Protein AF-A0A7C7QA44-F1 (afdb_monomer)

Mean predicted aligned error: 7.27 Å

Solvent-accessible surface area (backbone atoms only — not comparable to full-atom values): 13384 Å² total; per-residue (Å²): 135,86,87,82,81,85,78,81,80,79,76,81,77,79,76,76,81,75,78,77,87,82,73,92,66,85,86,56,41,41,35,30,38,41,31,30,67,24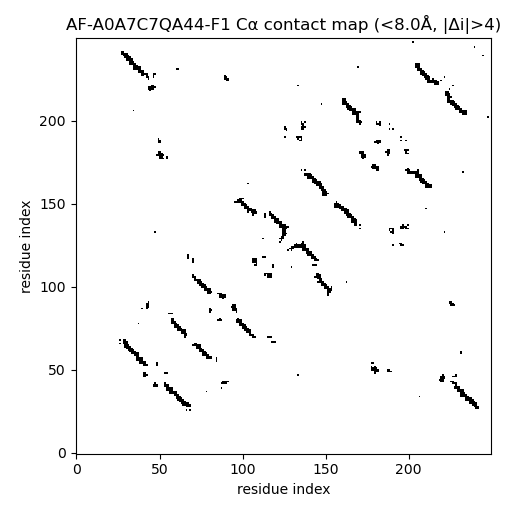,28,43,30,34,23,65,52,40,39,62,34,35,72,10,87,47,52,37,62,39,53,38,39,35,41,36,40,36,29,49,84,70,32,39,50,39,38,41,34,46,36,31,52,40,90,87,41,39,63,48,36,31,20,88,97,35,70,50,74,49,42,38,36,38,43,32,58,49,41,38,48,94,52,85,86,30,63,55,6,24,29,66,73,41,66,34,14,29,82,61,83,34,74,67,38,84,45,51,40,40,51,25,59,33,34,37,30,30,31,23,32,35,26,49,75,85,40,83,73,45,74,68,26,46,24,39,37,33,38,24,40,21,39,57,41,57,77,94,60,44,39,15,27,38,30,97,88,66,53,58,59,54,75,82,51,92,73,38,66,72,32,52,41,82,91,41,45,24,38,40,42,35,38,28,41,91,52,72,26,89,77,27,40,72,46,26,45,32,42,45,32,36,38,15,66,41,61,46,79,77,40,62,37,88,86,66,91,78,83,88,84,134

Secondary structure (DSSP, 8-state):
--------------------TT--S--S-EEEEEEEEEEEE-BTTBSS-TTSTTEEE-EEEEEEEEETTTTEEEEEEEEE--TTT--EEEETTEEE-SEEEEEEEEE--SSGGGTTSEEEEEEESTTSSSS-TTS-SEEEEEEEEEEEEEEETTEEEEEEEEEEEEEEEE-B--GGGTT-BB-TT-PBP-TT-S---S--EEEEEEEEEEEE-SSB-TTSSSSBSBEEEEEEEEEEEEE--TT--SS---

pLDDT: mean 88.98, std 19.97, range [27.42, 98.88]

Foldseek 3Di:
DDDDDPDPPPPPPPPPPPDPPDPPDQPLAKWKKKFFQKWWAAAFQDRHVQQLPLIFTWGWMKIWIDRLVVQFDKIKIKTADDPRNPWHHFFDVDTAHGIKMKMDTFAADPDPQCSGFKHAFDFDAAPPPHDHNSAFGWTFRMKGWFFMWMDHPNHTDDGGFTKIKTWTFAQFDDVVSSRHQAAPVRHGDDSPDPHRDRSGDRLFIKMKIKTFHPDAQPSGVVGTRGITIMMGRDMDIPDGRPPPPPDHDD

Radius of gyration: 18.26 Å; Cα contacts (8 Å, |Δi|>4): 616; chains: 1; bounding box: 45×45×64 Å

Structure (mmCIF, N/CA/C/O backbone):
data_AF-A0A7C7QA44-F1
#
_entry.id   AF-A0A7C7QA44-F1
#
loop_
_atom_site.group_PDB
_atom_site.id
_atom_site.type_symbol
_atom_site.label_atom_id
_atom_site.label_alt_id
_atom_site.label_comp_id
_atom_site.label_asym_id
_atom_site.label_entity_id
_atom_site.label_seq_id
_atom_site.pdbx_PDB_ins_code
_atom_site.Cartn_x
_atom_site.Cartn_y
_atom_site.Cartn_z
_atom_site.occupancy
_atom_site.B_iso_or_equiv
_atom_site.auth_seq_id
_atom_site.auth_comp_id
_atom_site.auth_asym_id
_atom_site.auth_atom_id
_atom_site.pdbx_PDB_model_num
ATOM 1 N N . MET A 1 1 ? -20.059 11.228 -43.964 1.00 37.97 1 MET A N 1
ATOM 2 C CA . MET A 1 1 ? -18.839 11.280 -43.127 1.00 37.97 1 MET A CA 1
ATOM 3 C C . MET A 1 1 ? -19.271 11.423 -41.679 1.00 37.97 1 MET A C 1
ATOM 5 O O . MET A 1 1 ? -20.240 12.121 -41.420 1.00 37.97 1 MET A O 1
ATOM 9 N N . LYS A 1 2 ? -18.655 10.625 -40.807 1.00 33.78 2 LYS A N 1
ATOM 10 C CA . LYS A 1 2 ? -19.147 10.196 -39.492 1.00 33.78 2 LYS A CA 1
ATOM 11 C C . LYS A 1 2 ? -19.235 11.352 -38.488 1.00 33.78 2 LYS A C 1
ATOM 13 O O . LYS A 1 2 ? -18.285 12.114 -38.360 1.00 33.78 2 LYS A O 1
ATOM 18 N N . GLY A 1 3 ? -20.357 11.431 -37.775 1.00 32.91 3 GLY A N 1
ATOM 19 C CA . GLY A 1 3 ? -20.483 12.219 -36.554 1.00 32.91 3 GLY A CA 1
ATOM 20 C C . GLY A 1 3 ? -19.819 11.492 -35.386 1.00 32.91 3 GLY A C 1
ATOM 21 O O . GLY A 1 3 ? -19.970 10.279 -35.252 1.00 32.91 3 GLY A O 1
ATOM 22 N N . LEU A 1 4 ? -19.091 12.238 -34.561 1.00 33.00 4 LEU A N 1
ATOM 23 C CA . LEU A 1 4 ? -18.635 11.807 -33.246 1.00 33.00 4 LEU A CA 1
ATOM 24 C C . LEU A 1 4 ? -19.246 12.774 -32.232 1.00 33.00 4 LEU A C 1
ATOM 26 O O . LEU A 1 4 ? -18.859 13.938 -32.160 1.00 33.00 4 LEU A O 1
ATOM 30 N N . TRP A 1 5 ? -20.238 12.292 -31.494 1.00 29.98 5 TRP A N 1
ATOM 31 C CA . TRP A 1 5 ? -20.726 12.945 -30.289 1.00 29.98 5 TRP A CA 1
ATOM 32 C C . TRP A 1 5 ? -19.875 12.425 -29.134 1.00 29.98 5 TRP A C 1
ATOM 34 O O . TRP A 1 5 ? -19.926 11.238 -28.820 1.00 29.98 5 TRP A O 1
ATOM 44 N N . TYR A 1 6 ? -19.079 13.297 -28.520 1.00 33.53 6 TYR A N 1
ATOM 45 C CA . TYR A 1 6 ? -18.489 13.014 -27.217 1.00 33.53 6 TYR A CA 1
ATOM 46 C C . TYR A 1 6 ? -19.595 13.160 -26.169 1.00 33.53 6 TYR A C 1
ATOM 48 O O . TYR A 1 6 ? -19.954 14.269 -25.780 1.00 33.53 6 TYR A O 1
ATOM 56 N N . LEU A 1 7 ? -20.168 12.037 -25.743 1.00 35.59 7 LEU A N 1
ATOM 57 C CA . LEU A 1 7 ? -20.930 11.980 -24.502 1.00 35.59 7 LEU A CA 1
ATOM 58 C C . LEU A 1 7 ? -19.923 11.964 -23.353 1.00 35.59 7 LEU A C 1
ATOM 60 O O . LEU A 1 7 ? -19.257 10.961 -23.107 1.00 35.59 7 LEU A O 1
ATOM 64 N N . ALA A 1 8 ? -19.804 13.100 -22.670 1.00 36.12 8 ALA A N 1
ATOM 65 C CA . ALA A 1 8 ? -19.210 13.162 -21.348 1.00 36.12 8 ALA A CA 1
ATOM 66 C C . ALA A 1 8 ? -20.094 12.340 -20.399 1.00 36.12 8 ALA A C 1
ATOM 68 O O . ALA A 1 8 ? -21.174 12.776 -20.002 1.00 36.12 8 ALA A O 1
ATOM 69 N N . ALA A 1 9 ? -19.659 11.126 -20.070 1.00 34.03 9 ALA A N 1
ATOM 70 C CA . ALA A 1 9 ? -20.240 10.358 -18.983 1.00 34.03 9 ALA A CA 1
ATOM 71 C C . ALA A 1 9 ? -19.765 10.982 -17.663 1.00 34.03 9 ALA A C 1
ATOM 73 O O . ALA A 1 9 ? -18.718 10.630 -17.127 1.00 34.03 9 ALA A O 1
ATOM 74 N N . ALA A 1 10 ? -20.523 11.957 -17.164 1.00 36.25 10 ALA A N 1
ATOM 75 C CA . ALA A 1 10 ? -20.426 12.393 -15.781 1.00 36.25 10 ALA A CA 1
ATOM 76 C C . ALA A 1 10 ? -20.973 11.261 -14.898 1.00 36.25 10 ALA A C 1
ATOM 78 O O . ALA A 1 10 ? -22.176 11.166 -14.660 1.00 36.25 10 ALA A O 1
ATOM 79 N N . GLY A 1 11 ? -20.088 10.357 -14.475 1.00 32.59 11 GLY A N 1
ATOM 80 C CA . GLY A 1 11 ? -20.393 9.375 -13.443 1.00 32.59 11 GLY A CA 1
ATOM 81 C C . GLY A 1 11 ? -20.655 10.105 -12.131 1.00 32.59 11 GLY A C 1
ATOM 82 O O . GLY A 1 11 ? -19.743 10.676 -11.537 1.00 32.59 11 GLY A O 1
ATOM 83 N N . LEU A 1 12 ? -21.913 10.122 -11.700 1.00 34.41 12 LEU A N 1
ATOM 84 C CA . LEU A 1 12 ? -22.299 10.516 -10.351 1.00 34.41 12 LEU A CA 1
ATOM 85 C C . LEU A 1 12 ? -21.748 9.466 -9.379 1.00 34.41 12 LEU A C 1
ATOM 87 O O . LEU A 1 12 ? -22.382 8.446 -9.131 1.00 34.41 12 LEU A O 1
ATOM 91 N N . LEU A 1 13 ? -20.555 9.716 -8.838 1.00 37.19 13 LEU A N 1
ATOM 92 C CA . LEU A 1 13 ? -20.070 9.047 -7.635 1.00 37.19 13 LEU A CA 1
ATOM 93 C C . LEU A 1 13 ? -20.995 9.458 -6.487 1.00 37.19 13 LEU A C 1
ATOM 95 O O . LEU A 1 13 ? -20.908 10.571 -5.963 1.00 37.19 13 LEU A O 1
ATOM 99 N N . ALA A 1 14 ? -21.917 8.570 -6.129 1.00 35.53 14 ALA A N 1
ATOM 100 C CA . ALA A 1 14 ? -22.686 8.682 -4.904 1.00 35.53 14 ALA A CA 1
ATOM 101 C C . ALA A 1 14 ? -21.722 8.490 -3.726 1.00 35.53 14 ALA A C 1
ATOM 103 O O . ALA A 1 14 ? -21.496 7.380 -3.255 1.00 35.53 14 ALA A O 1
ATOM 104 N N . VAL A 1 15 ? -21.116 9.584 -3.266 1.00 39.44 15 VAL A N 1
ATOM 105 C CA . VAL A 1 15 ? -20.425 9.616 -1.978 1.00 39.44 15 VAL A CA 1
ATOM 106 C C . VAL A 1 15 ? -21.511 9.506 -0.915 1.00 39.44 15 VAL A C 1
ATOM 108 O O . VAL A 1 15 ? -22.133 10.499 -0.537 1.00 39.44 15 VAL A O 1
ATOM 111 N N . GLY A 1 16 ? -21.786 8.280 -0.476 1.00 32.69 16 GLY A N 1
ATOM 112 C CA . GLY A 1 16 ? -22.569 8.039 0.723 1.00 32.69 16 GLY A CA 1
ATOM 113 C C . GLY A 1 16 ? -21.859 8.704 1.895 1.00 32.69 16 GLY A C 1
ATOM 114 O O . GLY A 1 16 ? -20.809 8.247 2.339 1.00 32.69 16 GLY A O 1
ATOM 115 N N . ILE A 1 17 ? -22.402 9.820 2.375 1.00 37.09 17 ILE A N 1
ATOM 116 C CA . ILE A 1 17 ? -22.011 10.389 3.661 1.00 37.09 17 ILE A CA 1
ATOM 117 C C . ILE A 1 17 ? -22.645 9.485 4.718 1.00 37.09 17 ILE A C 1
ATOM 119 O O . ILE A 1 17 ? -23.779 9.702 5.135 1.00 37.09 17 ILE A O 1
ATOM 123 N N . LEU A 1 18 ? -21.933 8.429 5.111 1.00 39.81 18 LEU A N 1
ATOM 124 C CA . LEU A 1 18 ? -22.193 7.767 6.380 1.00 39.81 18 LEU A CA 1
ATOM 125 C C . LEU A 1 18 ? -21.689 8.702 7.479 1.00 39.81 18 LEU A C 1
ATOM 127 O O . LEU A 1 18 ? -20.492 8.927 7.638 1.00 39.81 18 LEU A O 1
ATOM 131 N N . THR A 1 19 ? -22.627 9.304 8.201 1.00 38.34 19 THR A N 1
ATOM 132 C CA . THR A 1 19 ? -22.353 9.968 9.472 1.00 38.34 19 THR A CA 1
ATOM 133 C C . THR A 1 19 ? -21.915 8.900 10.470 1.00 38.34 19 THR A C 1
ATOM 135 O O . THR A 1 19 ? -22.748 8.121 10.936 1.00 38.34 19 THR A O 1
ATOM 138 N N . LEU A 1 20 ? -20.616 8.841 10.775 1.00 43.75 20 LEU A N 1
ATOM 139 C 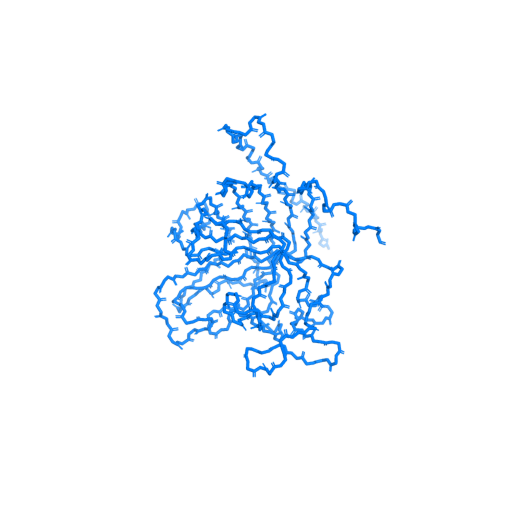CA . LEU A 1 20 ? -20.100 8.111 11.930 1.00 43.75 20 LEU A CA 1
ATOM 140 C C . LEU A 1 20 ? -20.657 8.791 13.186 1.00 43.75 20 LEU A C 1
ATOM 142 O O . LEU A 1 20 ? -20.230 9.877 13.567 1.00 43.75 20 LEU A O 1
ATOM 146 N N . VAL A 1 21 ? -21.675 8.180 13.786 1.00 39.22 21 VAL A N 1
ATOM 147 C CA . VAL A 1 21 ? -22.216 8.595 15.080 1.00 39.22 21 VAL A CA 1
ATOM 148 C C . VAL A 1 21 ? -21.203 8.149 16.138 1.00 39.22 21 VAL A C 1
ATOM 150 O O . VAL A 1 21 ? -21.114 6.954 16.408 1.00 39.22 21 VAL A O 1
ATOM 153 N N . GLY A 1 22 ? -20.412 9.077 16.693 1.00 43.41 22 GLY A N 1
ATOM 154 C CA . GLY A 1 22 ? -19.482 8.757 17.789 1.00 43.41 22 GLY A CA 1
ATOM 155 C C . GLY A 1 22 ? -18.284 9.684 18.040 1.00 43.41 22 GLY A C 1
ATOM 156 O O . GLY A 1 22 ? -17.661 9.534 19.083 1.00 43.41 22 GLY A O 1
ATOM 157 N N . PHE A 1 23 ? -17.968 10.646 17.165 1.00 48.34 23 PHE A N 1
ATOM 158 C CA . PHE A 1 23 ? -16.771 11.504 17.289 1.00 48.34 23 PHE A CA 1
ATOM 159 C C . PHE A 1 23 ? -17.123 12.990 17.502 1.00 48.34 23 PHE A C 1
ATOM 161 O O . PHE A 1 23 ? -16.732 13.843 16.710 1.00 48.34 23 PHE A O 1
ATOM 168 N N . ASP A 1 24 ? -17.915 13.321 18.529 1.00 51.81 24 ASP A N 1
ATOM 169 C CA . ASP A 1 24 ? -18.339 14.718 18.762 1.00 51.81 24 ASP A CA 1
ATOM 170 C C . ASP A 1 24 ? -17.250 15.604 19.410 1.00 51.81 24 ASP A C 1
ATOM 172 O O . ASP A 1 24 ? -17.365 16.829 19.358 1.00 51.81 24 ASP A O 1
ATOM 176 N N . GLU A 1 25 ? -16.169 15.030 19.958 1.00 61.12 25 GLU A N 1
ATOM 177 C CA . GLU A 1 25 ? -14.991 15.799 20.388 1.00 61.12 25 GLU A CA 1
ATOM 178 C C . GLU A 1 25 ? -13.726 15.349 19.638 1.00 61.12 25 GLU A C 1
ATOM 180 O O . GLU A 1 25 ? -13.411 14.158 19.664 1.00 61.12 25 GLU A O 1
ATOM 185 N N . PRO A 1 26 ? -12.986 16.271 18.986 1.00 66.12 26 PRO A N 1
ATOM 186 C CA . PRO A 1 26 ? -11.722 15.945 18.331 1.00 66.12 26 PRO A CA 1
ATOM 187 C C . PRO A 1 26 ? -10.711 15.440 19.363 1.00 66.12 26 PRO A C 1
ATOM 189 O O . PRO A 1 26 ? -10.397 16.162 20.314 1.00 66.12 26 PRO A O 1
ATOM 192 N N . SER A 1 27 ? -10.144 14.250 19.160 1.00 81.06 27 SER A N 1
ATOM 193 C CA . SER A 1 27 ? -9.034 13.771 20.000 1.00 81.06 27 SER A CA 1
ATOM 194 C C . SER A 1 27 ? -7.767 14.608 19.800 1.00 81.06 27 SER A C 1
ATOM 196 O O . SER A 1 27 ? -6.850 14.586 20.624 1.00 81.06 27 SER A O 1
ATOM 198 N N . GLY A 1 28 ? -7.703 15.344 18.683 1.00 83.75 28 GLY A N 1
ATOM 199 C CA . GLY A 1 28 ? -6.508 16.040 18.227 1.00 83.75 28 GLY A CA 1
ATOM 200 C C . GLY A 1 28 ? -5.540 15.136 17.462 1.00 83.75 28 GLY A C 1
ATOM 201 O O . GLY A 1 28 ? -4.526 15.647 16.981 1.00 83.75 28 GLY A O 1
ATOM 202 N N . ARG A 1 29 ? -5.858 13.840 17.311 1.00 89.81 29 ARG A N 1
ATOM 203 C CA . ARG A 1 29 ? -5.123 12.857 16.497 1.00 89.81 29 ARG A CA 1
ATOM 204 C C . ARG A 1 29 ? -5.910 12.364 15.271 1.00 89.81 29 ARG A C 1
ATOM 206 O O . ARG A 1 29 ? -5.675 11.283 14.733 1.00 89.81 29 ARG A O 1
ATOM 213 N N . ASP A 1 30 ? -6.847 13.186 14.816 1.00 93.12 30 ASP A N 1
ATOM 214 C CA . ASP A 1 30 ? -7.675 12.916 13.649 1.00 93.12 30 ASP A CA 1
ATOM 215 C C . ASP A 1 30 ? -6.896 13.089 12.334 1.00 93.12 30 ASP A C 1
ATOM 217 O O . ASP A 1 30 ? -6.231 14.106 12.099 1.00 93.12 30 ASP A O 1
ATOM 221 N N . TRP A 1 31 ? -7.080 12.141 11.421 1.00 96.56 31 TRP A N 1
ATOM 222 C CA . TRP A 1 31 ? -6.592 12.186 10.049 1.00 96.56 31 TRP A CA 1
ATOM 223 C C . TRP A 1 31 ? -7.745 12.106 9.065 1.00 96.56 31 TRP A C 1
ATOM 225 O O . TRP A 1 31 ? -8.620 11.249 9.163 1.00 96.56 31 TRP A O 1
ATOM 235 N N . THR A 1 32 ? -7.711 12.968 8.053 1.00 97.19 32 THR A N 1
ATOM 236 C CA . THR A 1 32 ? -8.562 12.834 6.870 1.00 97.19 32 THR A CA 1
ATOM 237 C C . THR A 1 32 ? -7.717 12.992 5.620 1.00 97.19 32 THR A C 1
ATOM 239 O O . THR A 1 32 ? -7.192 14.076 5.357 1.00 97.19 32 THR A O 1
ATOM 242 N N . LEU A 1 33 ? -7.623 11.926 4.827 1.00 97.56 33 LEU A N 1
ATOM 243 C CA . LEU A 1 33 ? -6.915 11.899 3.551 1.00 97.56 33 LEU A CA 1
ATOM 244 C C . LEU A 1 33 ? -7.885 11.597 2.411 1.00 97.56 33 LEU A C 1
ATOM 246 O O . LEU A 1 33 ? -8.814 10.798 2.548 1.00 97.56 33 LEU A O 1
ATOM 250 N N . LYS A 1 34 ? -7.617 12.188 1.251 1.00 98.31 34 LYS A N 1
ATOM 251 C CA . LYS A 1 34 ? -8.153 11.733 -0.034 1.00 98.31 34 LYS A CA 1
ATOM 252 C C . LYS A 1 34 ? -6.996 11.364 -0.937 1.00 98.31 34 LYS A C 1
ATOM 254 O O . LYS A 1 34 ? -6.028 12.109 -0.990 1.00 98.31 34 LYS A O 1
ATOM 259 N N . ALA A 1 35 ? -7.110 10.269 -1.669 1.00 98.44 35 ALA A N 1
ATOM 260 C CA . ALA A 1 35 ? -6.083 9.843 -2.603 1.00 98.44 35 ALA A CA 1
ATOM 261 C C . ALA A 1 35 ? -6.676 9.488 -3.970 1.00 98.44 35 ALA A C 1
ATOM 263 O O . ALA A 1 35 ? -7.835 9.078 -4.071 1.00 98.44 35 ALA A O 1
ATOM 264 N N . GLN A 1 36 ? -5.887 9.673 -5.025 1.00 98.06 36 GLN A N 1
ATOM 265 C CA . GLN A 1 36 ? -6.264 9.401 -6.417 1.00 98.06 36 GLN A CA 1
ATOM 266 C C . GLN A 1 36 ? -5.050 8.896 -7.213 1.00 98.06 36 GLN A C 1
ATOM 268 O O . GLN A 1 36 ? -3.988 8.660 -6.641 1.00 98.06 36 GLN A O 1
ATOM 273 N N . ASN A 1 37 ? -5.210 8.724 -8.530 1.00 96.88 37 ASN A N 1
ATOM 274 C CA . ASN A 1 37 ? -4.196 8.125 -9.406 1.00 96.88 37 ASN A CA 1
ATOM 275 C C . ASN A 1 37 ? -3.800 6.730 -8.912 1.00 96.88 37 ASN A C 1
ATOM 277 O O . ASN A 1 37 ? -2.639 6.456 -8.611 1.00 96.88 37 ASN A O 1
ATOM 281 N N . ALA A 1 38 ? -4.815 5.875 -8.783 1.00 98.31 38 ALA A N 1
ATOM 282 C CA . ALA A 1 38 ? -4.662 4.511 -8.314 1.00 98.31 38 ALA A CA 1
ATOM 283 C C . ALA A 1 38 ? -3.797 3.680 -9.269 1.00 98.31 38 ALA A C 1
ATOM 285 O O . ALA A 1 38 ? -3.974 3.705 -10.489 1.00 98.31 38 ALA A O 1
ATOM 286 N N . LEU A 1 39 ? -2.913 2.883 -8.689 1.00 98.44 39 LEU A N 1
ATOM 287 C CA . LEU A 1 39 ? -2.058 1.917 -9.353 1.00 98.44 39 LEU A CA 1
ATOM 288 C C . LEU A 1 39 ? -2.300 0.549 -8.717 1.00 98.44 39 LEU A C 1
ATOM 290 O O . LEU A 1 39 ? -2.303 0.426 -7.490 1.00 98.44 39 LEU A O 1
ATOM 294 N N . ILE A 1 40 ? -2.451 -0.485 -9.544 1.00 98.25 40 ILE A N 1
ATOM 295 C CA . ILE A 1 40 ? -2.240 -1.862 -9.099 1.00 98.25 40 ILE A CA 1
ATOM 296 C C . ILE A 1 40 ? -0.756 -2.186 -9.223 1.00 98.25 40 ILE A C 1
ATOM 298 O O . ILE A 1 40 ? -0.152 -2.001 -10.285 1.00 98.25 40 ILE A O 1
ATOM 302 N N . ILE A 1 41 ? -0.176 -2.665 -8.129 1.00 98.31 41 ILE A N 1
ATOM 303 C CA . ILE A 1 41 ? 1.222 -3.055 -8.061 1.00 98.31 41 ILE A CA 1
ATOM 304 C C . ILE A 1 41 ? 1.328 -4.563 -8.239 1.00 98.31 41 ILE A C 1
ATOM 306 O O . ILE A 1 41 ? 0.906 -5.335 -7.380 1.00 98.31 41 ILE A O 1
ATOM 310 N N . GLY A 1 42 ? 1.953 -4.975 -9.337 1.00 97.38 42 GLY A N 1
ATOM 311 C CA . GLY A 1 42 ? 2.293 -6.366 -9.562 1.00 97.38 42 GLY A CA 1
ATOM 312 C C . GLY A 1 42 ? 1.067 -7.274 -9.671 1.00 97.38 42 GLY A C 1
ATOM 313 O O . GLY A 1 42 ? 0.053 -6.944 -10.296 1.00 97.38 42 GLY A O 1
ATOM 314 N N . GLY A 1 43 ? 1.206 -8.457 -9.088 1.00 96.94 43 GLY A N 1
ATOM 315 C CA . GLY A 1 43 ? 0.178 -9.481 -8.949 1.00 96.94 43 GLY A CA 1
ATOM 316 C C . GLY A 1 43 ? 0.822 -10.810 -8.571 1.00 96.94 43 GLY A C 1
ATOM 317 O O . GLY A 1 43 ? 2.029 -10.871 -8.341 1.00 96.94 43 GLY A O 1
ATOM 318 N N . TYR A 1 44 ? 0.036 -11.886 -8.555 1.00 98.12 44 TYR A N 1
ATOM 319 C CA . TYR A 1 44 ? 0.527 -13.217 -8.184 1.00 98.12 44 TYR A CA 1
ATOM 320 C C . TYR A 1 44 ? 1.898 -13.568 -8.802 1.00 98.12 44 TYR A C 1
ATOM 322 O O . TYR A 1 44 ? 2.053 -13.564 -10.029 1.00 98.12 44 TYR A O 1
ATOM 330 N N . GLY A 1 45 ? 2.862 -13.891 -7.937 1.00 97.50 45 GLY A N 1
ATOM 331 C CA . GLY A 1 45 ? 4.269 -14.168 -8.240 1.00 97.50 45 GLY A CA 1
ATOM 332 C C . GLY A 1 45 ? 5.217 -13.018 -7.872 1.00 97.50 45 GLY A C 1
ATOM 333 O O . GLY A 1 45 ? 6.305 -13.267 -7.363 1.00 97.50 45 GLY A O 1
ATOM 334 N N . ASP A 1 46 ? 4.800 -11.766 -8.076 1.00 97.31 46 ASP A N 1
ATOM 335 C CA . ASP A 1 46 ? 5.539 -10.559 -7.683 1.00 97.31 46 ASP A CA 1
ATOM 336 C C . ASP A 1 46 ? 4.559 -9.415 -7.398 1.00 97.31 46 ASP A C 1
ATOM 338 O O . ASP A 1 46 ? 4.103 -8.713 -8.306 1.00 97.31 46 ASP A O 1
ATOM 342 N N . ASN A 1 47 ? 4.242 -9.211 -6.119 1.00 98.06 47 ASN A N 1
ATOM 343 C CA . ASN A 1 47 ? 3.281 -8.195 -5.691 1.00 98.06 47 ASN A CA 1
ATOM 344 C C . ASN A 1 47 ? 3.912 -6.839 -5.339 1.00 98.06 47 ASN A C 1
ATOM 346 O O . ASN A 1 47 ? 3.251 -5.953 -4.789 1.00 98.06 47 ASN A O 1
ATOM 350 N N . PHE A 1 48 ? 5.204 -6.666 -5.620 1.00 97.94 48 PHE A N 1
ATOM 351 C CA . PHE A 1 48 ? 5.904 -5.415 -5.356 1.00 97.94 48 PHE A CA 1
ATOM 352 C C . PHE A 1 48 ? 6.438 -4.750 -6.618 1.00 97.94 48 PHE A C 1
ATOM 354 O O . PHE A 1 48 ? 6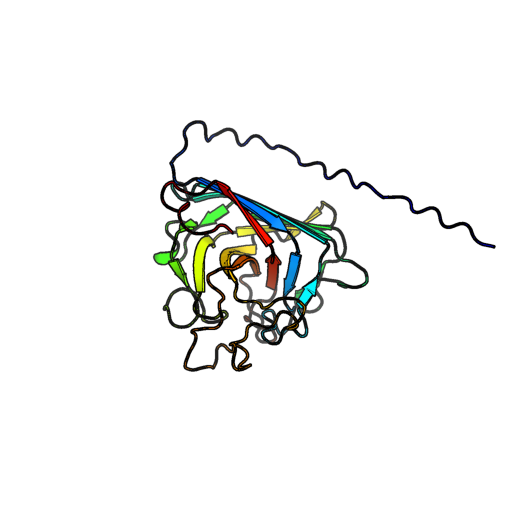.546 -3.518 -6.618 1.00 97.94 48 PHE A O 1
ATOM 361 N N . ALA A 1 49 ? 6.716 -5.518 -7.678 1.00 97.75 49 ALA A N 1
ATOM 362 C CA . ALA A 1 49 ? 7.066 -5.023 -9.006 1.00 97.75 49 ALA A CA 1
ATOM 363 C C . ALA A 1 49 ? 8.056 -3.848 -8.926 1.00 97.75 49 ALA A C 1
ATOM 365 O O . ALA A 1 49 ? 7.766 -2.738 -9.377 1.00 97.75 49 ALA A O 1
ATOM 366 N N . TYR A 1 50 ? 9.196 -4.052 -8.256 1.00 98.31 50 TYR A N 1
ATOM 367 C CA . TYR A 1 50 ? 10.118 -2.960 -7.910 1.00 98.31 50 TYR A CA 1
ATOM 368 C C . TYR A 1 50 ? 10.656 -2.219 -9.138 1.00 98.31 50 TYR A C 1
ATOM 370 O O . TYR A 1 50 ? 10.900 -1.017 -9.064 1.00 98.31 50 TYR A O 1
ATOM 378 N N . SER A 1 51 ? 10.810 -2.916 -10.267 1.00 97.56 51 SER A N 1
ATOM 379 C CA . SER A 1 51 ? 11.214 -2.334 -11.552 1.00 97.56 51 SER A CA 1
ATOM 380 C C . SER A 1 51 ? 10.132 -1.468 -12.199 1.00 97.56 51 SER A C 1
ATOM 382 O O . SER A 1 51 ? 10.445 -0.697 -13.099 1.00 97.56 51 SER A O 1
ATOM 384 N N . GLY A 1 52 ? 8.876 -1.603 -11.767 1.00 97.25 52 GLY A N 1
ATOM 385 C CA . GLY A 1 52 ? 7.726 -0.930 -12.361 1.00 97.25 52 GLY A CA 1
ATOM 386 C C . GLY A 1 52 ? 7.057 -1.680 -13.522 1.00 97.25 52 GLY A C 1
ATOM 387 O O . GLY A 1 52 ? 5.957 -1.315 -13.922 1.00 97.25 52 GLY A O 1
ATOM 388 N N . GLU A 1 53 ? 7.654 -2.764 -14.035 1.00 94.75 53 GLU A N 1
ATOM 389 C CA . GLU A 1 53 ? 7.191 -3.450 -15.260 1.00 94.75 53 GLU A CA 1
ATOM 390 C C . GLU A 1 53 ? 5.744 -3.969 -15.195 1.00 94.75 53 GLU A C 1
ATOM 392 O O . GLU A 1 53 ? 5.060 -4.007 -16.215 1.00 94.75 53 GLU A O 1
ATOM 397 N N . ASN A 1 54 ? 5.264 -4.346 -14.006 1.00 96.12 54 ASN A N 1
ATOM 398 C CA . ASN A 1 54 ? 3.885 -4.789 -13.783 1.00 96.12 54 ASN A CA 1
ATOM 399 C C . ASN A 1 54 ? 3.106 -3.827 -12.870 1.00 96.12 54 ASN A C 1
ATOM 401 O O . ASN A 1 54 ? 2.279 -4.241 -12.060 1.00 96.12 54 ASN A O 1
ATOM 405 N N . VAL A 1 55 ? 3.392 -2.531 -12.970 1.00 97.94 55 VAL A N 1
ATOM 406 C CA . VAL A 1 55 ? 2.599 -1.479 -12.330 1.00 97.94 55 VAL A CA 1
ATOM 407 C C . VAL A 1 55 ? 1.652 -0.895 -13.365 1.00 97.94 55 VAL A C 1
ATOM 409 O O . VAL A 1 55 ? 2.081 -0.426 -14.418 1.00 97.94 55 VAL A O 1
ATOM 412 N N . ARG A 1 56 ? 0.348 -0.947 -13.088 1.00 97.06 56 ARG A N 1
ATOM 413 C CA . ARG A 1 56 ? -0.680 -0.550 -14.059 1.00 97.06 56 ARG A CA 1
ATOM 414 C C . ARG A 1 56 ? -1.643 0.455 -13.437 1.00 97.06 56 ARG A C 1
ATOM 416 O O . ARG A 1 56 ? -2.042 0.267 -12.287 1.00 97.06 56 ARG A O 1
ATOM 423 N N . PRO A 1 57 ? -2.050 1.501 -14.170 1.00 97.06 57 PRO A N 1
ATOM 424 C CA . PRO A 1 57 ? -3.039 2.441 -13.672 1.00 97.06 57 PRO A CA 1
ATOM 425 C C . PRO A 1 57 ? -4.424 1.794 -13.583 1.00 97.06 57 PRO A C 1
ATOM 427 O O . PRO A 1 57 ? -4.816 1.004 -14.441 1.00 97.06 57 PRO A O 1
ATOM 430 N N . LEU A 1 58 ? -5.169 2.174 -12.552 1.00 97.88 58 LEU A N 1
ATOM 431 C CA . LEU A 1 58 ? -6.592 1.908 -12.373 1.00 97.88 58 LEU A CA 1
ATOM 432 C C . LEU A 1 58 ? -7.350 3.238 -12.346 1.00 97.88 58 LEU A C 1
ATOM 434 O O . LEU A 1 58 ? -6.786 4.294 -12.058 1.00 97.88 58 LEU A O 1
ATOM 438 N N . ILE A 1 59 ? -8.658 3.193 -12.587 1.00 97.94 59 ILE A N 1
ATOM 439 C CA . ILE A 1 59 ? -9.523 4.335 -12.282 1.00 97.94 59 ILE A CA 1
ATOM 440 C C . ILE A 1 59 ? -9.990 4.171 -10.843 1.00 97.94 59 ILE A C 1
ATOM 442 O O . ILE A 1 59 ? -10.657 3.188 -10.545 1.00 97.94 59 ILE A O 1
ATOM 446 N N . GLY A 1 60 ? -9.686 5.114 -9.955 1.00 96.81 60 GLY A N 1
ATOM 447 C CA . GLY A 1 60 ? -10.186 5.026 -8.589 1.00 96.81 60 GLY A CA 1
ATOM 448 C C . GLY A 1 60 ? -9.640 6.065 -7.626 1.00 96.81 60 GLY A C 1
ATOM 449 O O . GLY A 1 60 ? -8.737 6.838 -7.951 1.00 96.81 60 GLY A O 1
ATOM 450 N N . THR A 1 61 ? -10.222 6.065 -6.433 1.00 98.69 61 THR A N 1
ATOM 451 C CA . THR A 1 61 ? -9.894 6.966 -5.327 1.00 98.69 61 THR A CA 1
ATOM 452 C C . THR A 1 61 ? -9.900 6.213 -4.003 1.00 98.69 61 THR A C 1
ATOM 454 O O . THR A 1 61 ? -10.501 5.144 -3.885 1.00 98.69 61 THR A O 1
ATOM 457 N N . ALA A 1 62 ? -9.245 6.787 -2.998 1.00 98.81 62 ALA A N 1
ATOM 458 C CA . ALA A 1 62 ? -9.351 6.343 -1.617 1.00 98.81 62 ALA A CA 1
ATOM 459 C C . ALA A 1 62 ? -9.677 7.513 -0.688 1.00 98.81 62 ALA A C 1
ATOM 461 O O . ALA A 1 62 ? -9.292 8.658 -0.935 1.00 98.81 62 ALA A O 1
ATOM 462 N N . VAL A 1 63 ? -10.399 7.218 0.385 1.00 98.75 63 VAL A N 1
ATOM 463 C CA . VAL A 1 63 ? -10.689 8.135 1.482 1.00 98.75 63 VAL A CA 1
ATOM 464 C C . VAL A 1 63 ? -10.318 7.430 2.774 1.00 98.75 63 VAL A C 1
ATOM 466 O O . VAL A 1 63 ? -10.818 6.343 3.045 1.00 98.75 63 VAL A O 1
ATOM 469 N N . LEU A 1 64 ? -9.460 8.066 3.562 1.00 98.56 64 LEU A N 1
ATOM 470 C CA . LEU A 1 64 ? -9.102 7.625 4.904 1.00 98.56 64 LEU A CA 1
ATOM 471 C C . LEU A 1 64 ? -9.626 8.652 5.899 1.00 98.56 64 LEU A C 1
ATOM 473 O O . LEU A 1 64 ? -9.369 9.846 5.733 1.00 98.56 64 LEU A O 1
ATOM 477 N N . ARG A 1 65 ? -10.347 8.194 6.918 1.00 98.00 65 ARG A N 1
ATOM 478 C CA . ARG A 1 65 ? -10.806 8.996 8.054 1.00 98.00 65 ARG A CA 1
ATOM 479 C C . ARG A 1 65 ? -10.594 8.189 9.316 1.00 98.00 65 ARG A C 1
ATOM 481 O O . ARG A 1 65 ? -11.353 7.256 9.557 1.00 98.00 65 ARG A O 1
ATOM 488 N N . VAL A 1 66 ? -9.570 8.519 10.084 1.00 97.25 66 VAL A N 1
ATOM 489 C CA . VAL A 1 66 ? -9.216 7.761 11.287 1.00 97.25 66 VAL A CA 1
ATOM 490 C C . VAL A 1 66 ? -8.820 8.678 12.424 1.00 97.25 66 VAL A C 1
ATOM 492 O O . VAL A 1 66 ? -8.377 9.801 12.197 1.00 97.25 66 VAL A O 1
ATOM 495 N N . ASP A 1 67 ? -8.950 8.159 13.632 1.00 95.50 67 ASP A N 1
ATOM 496 C CA . ASP A 1 67 ? -8.440 8.742 14.857 1.00 95.50 67 ASP A CA 1
ATOM 497 C C . ASP A 1 67 ? -7.439 7.761 15.474 1.00 95.50 67 ASP A C 1
ATOM 499 O O . ASP A 1 67 ? -7.812 6.687 15.957 1.00 95.50 67 ASP A O 1
ATOM 503 N N . SER A 1 68 ? -6.157 8.124 15.439 1.00 95.12 68 SER A N 1
ATOM 504 C CA . SER A 1 68 ? -5.085 7.267 15.956 1.00 95.12 68 SER A CA 1
ATOM 505 C C . SER A 1 68 ? -5.025 7.241 17.490 1.00 95.12 68 SER A C 1
ATOM 507 O O . SER A 1 68 ? -4.286 6.449 18.062 1.00 95.12 68 SER A O 1
ATOM 509 N N . ALA A 1 69 ? -5.789 8.083 18.198 1.00 93.62 69 ALA A N 1
ATOM 510 C CA . ALA A 1 69 ? -5.914 7.977 19.653 1.00 93.62 69 ALA A CA 1
ATOM 511 C C . ALA A 1 69 ? -6.785 6.786 20.084 1.00 93.62 69 ALA A C 1
ATOM 513 O O . ALA A 1 69 ? -6.658 6.321 21.217 1.00 93.62 69 ALA A O 1
ATOM 514 N N . PHE A 1 70 ? -7.681 6.331 19.205 1.00 95.31 70 PHE A N 1
ATOM 515 C CA . PHE A 1 70 ? -8.670 5.294 19.503 1.00 95.31 70 PHE A CA 1
ATOM 516 C C . PHE A 1 70 ? -8.580 4.076 18.582 1.00 95.31 70 PHE A C 1
ATOM 518 O O . PHE A 1 70 ? -9.437 3.201 18.690 1.00 95.31 70 PHE A O 1
ATOM 525 N N . ASP A 1 71 ? -7.604 4.040 17.669 1.00 96.31 71 ASP A N 1
ATOM 526 C CA . ASP A 1 71 ? -7.470 2.997 16.644 1.00 96.31 71 ASP A CA 1
ATOM 527 C C . ASP A 1 71 ? -8.784 2.774 15.875 1.00 96.31 71 ASP A C 1
ATOM 529 O O . ASP A 1 71 ? -9.223 1.651 15.635 1.00 96.31 71 ASP A O 1
ATOM 533 N N . ALA A 1 72 ? -9.468 3.868 15.534 1.00 96.56 72 ALA A N 1
ATOM 534 C CA . ALA A 1 72 ? -10.831 3.817 15.021 1.00 96.56 72 ALA A CA 1
ATOM 535 C C . ALA A 1 72 ? -11.007 4.678 13.773 1.00 96.56 72 ALA A C 1
ATOM 537 O O . ALA A 1 72 ? -10.360 5.709 13.598 1.00 96.56 72 ALA A O 1
ATOM 538 N N . GLY A 1 73 ? -11.940 4.273 12.914 1.00 96.94 73 GLY A N 1
ATOM 539 C CA . GLY A 1 73 ? -12.301 5.010 11.711 1.00 96.94 73 GLY A CA 1
ATOM 540 C C . GLY A 1 73 ? -12.516 4.092 10.522 1.00 96.94 73 GLY A C 1
ATOM 541 O O . GLY A 1 73 ? -12.988 2.966 10.665 1.00 96.94 73 GLY A O 1
ATOM 542 N N . GLU A 1 74 ? -12.202 4.591 9.334 1.00 98.19 74 GLU A N 1
ATOM 543 C CA . GLU A 1 74 ? -12.416 3.866 8.095 1.00 98.19 74 GLU A CA 1
ATOM 544 C C . GLU A 1 74 ? -11.435 4.290 6.996 1.00 98.19 74 GLU A C 1
ATOM 546 O O . GLU A 1 74 ? -11.174 5.476 6.773 1.00 98.19 74 GLU A O 1
ATOM 551 N N . LEU A 1 75 ? -10.965 3.297 6.248 1.00 98.75 75 LEU A N 1
ATOM 552 C CA . LEU A 1 75 ? -10.386 3.452 4.922 1.00 98.75 75 LEU A CA 1
ATOM 553 C C . LEU A 1 75 ? -11.333 2.830 3.896 1.00 98.75 75 LEU A C 1
ATOM 555 O O . LEU A 1 75 ? -11.649 1.644 3.983 1.00 98.75 75 LEU A O 1
ATOM 559 N N . VAL A 1 76 ? -11.732 3.612 2.894 1.00 98.81 76 VAL A N 1
ATOM 560 C CA . VAL A 1 76 ? -12.470 3.117 1.726 1.00 98.81 76 VAL A CA 1
ATOM 561 C C . VAL A 1 76 ? -11.700 3.449 0.462 1.00 98.81 76 VAL A C 1
ATOM 563 O O . VAL A 1 76 ? -11.461 4.622 0.177 1.00 98.81 76 VAL A O 1
ATOM 566 N N . ALA A 1 77 ? -11.375 2.438 -0.339 1.00 98.81 77 ALA A N 1
ATOM 567 C CA . ALA A 1 77 ? -10.900 2.622 -1.705 1.00 98.81 77 ALA A CA 1
ATOM 568 C C . ALA A 1 77 ? -11.934 2.094 -2.694 1.00 98.81 77 ALA A C 1
ATOM 570 O O . ALA A 1 77 ? -12.463 1.004 -2.513 1.00 98.81 77 ALA A O 1
ATOM 571 N N . THR A 1 78 ? -12.237 2.860 -3.740 1.00 98.56 78 THR A N 1
ATOM 572 C CA . THR A 1 78 ? -13.116 2.436 -4.838 1.00 98.56 78 THR A CA 1
ATOM 573 C C . THR A 1 78 ? -12.347 2.529 -6.142 1.00 98.56 78 THR A C 1
ATOM 575 O O . THR A 1 78 ? -11.788 3.575 -6.477 1.00 98.56 78 THR A O 1
ATOM 578 N N . LEU A 1 79 ? -12.305 1.418 -6.863 1.00 97.81 79 LEU A N 1
ATOM 579 C CA . LEU A 1 79 ? -11.474 1.192 -8.033 1.00 97.81 79 LEU A CA 1
ATOM 580 C C . LEU A 1 79 ? -12.309 0.569 -9.145 1.00 97.81 79 LEU A C 1
ATOM 582 O O . LEU A 1 79 ? -13.310 -0.097 -8.900 1.00 97.81 79 LEU A O 1
ATOM 586 N N . ARG A 1 80 ? -11.849 0.725 -10.379 1.00 98.00 80 ARG A N 1
ATOM 587 C CA . ARG A 1 80 ? -12.405 0.055 -11.544 1.00 98.00 80 ARG A CA 1
ATOM 588 C C . ARG A 1 80 ? -11.286 -0.366 -12.480 1.00 98.00 80 ARG A C 1
ATOM 590 O O . ARG A 1 80 ? -10.433 0.455 -12.836 1.00 98.00 80 ARG A O 1
ATOM 597 N N . THR A 1 81 ? -11.307 -1.629 -12.893 1.00 97.38 81 THR A N 1
ATOM 598 C CA . THR A 1 81 ? -10.412 -2.123 -13.944 1.00 97.38 81 THR A CA 1
ATOM 599 C C . THR A 1 81 ? -10.822 -1.560 -15.304 1.00 97.38 81 THR A C 1
ATOM 601 O O . THR A 1 81 ? -11.997 -1.309 -15.577 1.00 97.38 81 THR A O 1
ATOM 604 N N . THR A 1 82 ? -9.849 -1.357 -16.182 1.00 95.31 82 THR A N 1
ATOM 605 C CA . THR A 1 82 ? -10.051 -0.934 -17.570 1.00 95.31 82 THR A CA 1
ATOM 606 C C . THR A 1 82 ? -9.488 -1.988 -18.524 1.00 95.31 82 THR A C 1
ATOM 608 O O . THR A 1 82 ? -8.726 -2.857 -18.095 1.00 95.31 82 THR A O 1
ATOM 611 N N . PRO A 1 83 ? -9.814 -1.932 -19.827 1.00 95.00 83 PRO A N 1
ATOM 612 C CA . PRO A 1 83 ? -9.167 -2.791 -20.817 1.00 95.00 83 PRO A CA 1
ATOM 613 C C . PRO A 1 83 ? -7.635 -2.670 -20.808 1.00 95.00 83 PRO A C 1
ATOM 615 O O . PRO A 1 83 ? -6.938 -3.658 -21.018 1.00 95.00 83 PRO A O 1
ATOM 618 N N . GLU A 1 84 ? -7.111 -1.471 -20.540 1.00 91.56 84 GLU A N 1
ATOM 619 C CA . GLU A 1 84 ? -5.675 -1.194 -20.446 1.00 91.56 84 GLU A CA 1
ATOM 620 C C . GLU A 1 84 ? -5.077 -1.720 -19.145 1.00 91.56 84 GLU A C 1
ATOM 622 O O . GLU A 1 84 ? -3.977 -2.272 -19.157 1.00 91.56 84 GLU A O 1
ATOM 627 N N . SER A 1 85 ? -5.790 -1.567 -18.022 1.00 94.38 85 SER A N 1
ATOM 628 C CA . SER A 1 85 ? -5.324 -2.126 -16.760 1.00 94.38 85 SER A CA 1
ATOM 629 C C . SER A 1 85 ? -5.361 -3.644 -16.809 1.00 94.38 85 SER A C 1
ATOM 631 O O . SER A 1 85 ? -4.479 -4.258 -16.242 1.00 94.38 85 SER A O 1
ATOM 633 N N . GLY A 1 86 ? -6.350 -4.261 -17.461 1.00 96.69 86 GLY A N 1
ATOM 634 C CA . GLY A 1 86 ? -6.661 -5.683 -17.330 1.00 96.69 86 GLY A CA 1
ATOM 635 C C . GLY A 1 86 ? -7.167 -6.054 -15.926 1.00 96.69 86 GLY A C 1
ATOM 636 O O . GLY A 1 86 ? -7.275 -5.183 -15.052 1.00 96.69 86 GLY A O 1
ATOM 637 N N . PRO A 1 87 ? -7.450 -7.346 -15.682 1.00 97.50 87 PRO A N 1
ATOM 638 C CA . PRO A 1 87 ? -7.859 -7.825 -14.369 1.00 97.50 87 PRO A CA 1
ATOM 639 C C . PRO A 1 87 ? -6.717 -7.710 -13.346 1.00 97.50 87 PRO A C 1
ATOM 641 O O . PRO A 1 87 ? -5.520 -7.734 -13.678 1.00 97.50 87 PRO A O 1
ATOM 644 N N . ILE A 1 88 ? -7.089 -7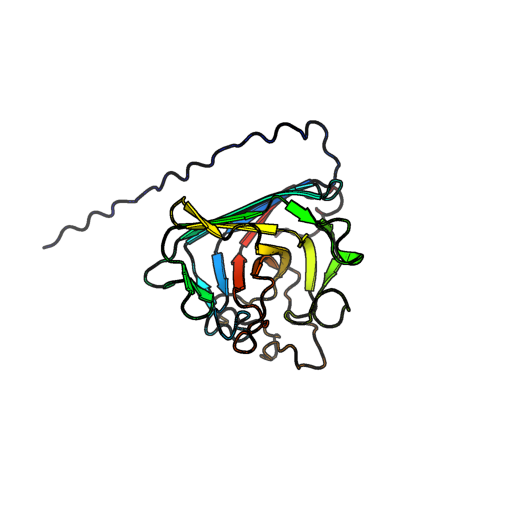.616 -12.073 1.00 97.94 88 ILE A N 1
ATOM 645 C CA . ILE A 1 88 ? -6.173 -7.666 -10.933 1.00 97.94 88 ILE A CA 1
ATOM 646 C C . ILE A 1 88 ? -6.020 -9.124 -10.512 1.00 97.94 88 ILE A C 1
ATOM 648 O O . ILE A 1 88 ? -6.981 -9.746 -10.070 1.00 97.94 88 ILE A O 1
ATOM 652 N N . ARG A 1 89 ? -4.815 -9.681 -10.642 1.00 97.94 89 ARG A N 1
ATOM 653 C CA . ARG A 1 89 ? -4.531 -11.068 -10.259 1.00 97.94 89 ARG A CA 1
ATOM 654 C C . ARG A 1 89 ? -4.015 -11.120 -8.825 1.00 97.94 89 ARG A C 1
ATOM 656 O O . ARG A 1 89 ? -2.818 -10.941 -8.613 1.00 97.94 89 ARG A O 1
ATOM 663 N N . ILE A 1 90 ? -4.908 -11.371 -7.872 1.00 97.75 90 ILE A N 1
ATOM 664 C CA . ILE A 1 90 ? -4.567 -11.387 -6.441 1.00 97.75 90 ILE A CA 1
ATOM 665 C C . ILE A 1 90 ? -4.079 -12.752 -5.944 1.00 97.75 90 ILE A C 1
ATOM 667 O O . ILE A 1 90 ? -3.593 -12.847 -4.831 1.00 97.75 90 ILE A O 1
ATOM 671 N N . GLY A 1 91 ? -4.206 -13.819 -6.733 1.00 98.19 91 GLY A N 1
ATOM 672 C CA . GLY A 1 91 ? -3.810 -15.168 -6.324 1.00 98.19 91 GLY A CA 1
ATOM 673 C C . GLY A 1 91 ? -3.633 -16.107 -7.512 1.00 98.19 91 GLY A C 1
ATOM 674 O O . GLY A 1 91 ? -3.822 -15.707 -8.670 1.00 98.19 91 GLY A O 1
ATOM 675 N N . LYS A 1 92 ? -3.300 -17.373 -7.235 1.00 97.31 92 LYS A N 1
ATOM 676 C CA . LYS A 1 92 ? -3.208 -18.410 -8.269 1.00 97.31 92 LYS A CA 1
ATOM 677 C C . LYS A 1 92 ? -4.578 -18.614 -8.905 1.00 97.31 92 LYS A C 1
ATOM 679 O O . LYS A 1 92 ? -5.498 -19.124 -8.280 1.00 97.31 92 LYS A O 1
ATOM 684 N N . ASP A 1 93 ? -4.699 -18.161 -10.144 1.00 96.44 93 ASP A N 1
ATOM 685 C CA . ASP A 1 93 ? -5.931 -18.194 -10.937 1.00 96.44 93 ASP A CA 1
ATOM 686 C C . ASP A 1 93 ? -7.116 -17.438 -10.300 1.00 96.44 93 ASP A C 1
ATOM 688 O O . ASP A 1 93 ? -8.278 -17.691 -10.614 1.00 96.44 93 ASP A O 1
ATOM 692 N N . VAL A 1 94 ? -6.818 -16.460 -9.435 1.00 97.94 94 VAL A N 1
ATOM 693 C CA . VAL A 1 94 ? -7.804 -15.578 -8.800 1.00 97.94 94 VAL A CA 1
ATOM 694 C C . VAL A 1 94 ? -7.679 -14.173 -9.375 1.00 97.94 94 VAL A C 1
ATOM 696 O O . VAL A 1 94 ? -6.623 -13.543 -9.276 1.00 97.94 94 VAL A O 1
ATOM 699 N N . TYR A 1 95 ? -8.776 -13.676 -9.945 1.00 98.06 95 TYR A N 1
ATOM 700 C CA . TYR A 1 95 ? -8.834 -12.395 -10.641 1.00 98.06 95 TYR A CA 1
ATOM 701 C C . TYR A 1 95 ? -10.004 -11.542 -10.145 1.00 98.06 95 TYR A C 1
ATOM 703 O O . TYR A 1 95 ? -11.091 -12.063 -9.896 1.00 98.06 95 TYR A O 1
ATOM 711 N N . LEU A 1 96 ? -9.776 -10.233 -10.046 1.00 98.19 96 LEU A N 1
ATOM 712 C CA . LEU A 1 96 ? -10.807 -9.214 -9.867 1.00 98.19 96 LEU A CA 1
ATOM 713 C C . LEU A 1 96 ? -10.902 -8.380 -11.149 1.00 98.19 96 LEU A C 1
ATOM 715 O O . LEU A 1 96 ? -9.888 -7.871 -11.635 1.00 98.19 96 LEU A O 1
ATOM 719 N N . GLU A 1 97 ? -12.106 -8.234 -11.687 1.00 98.06 97 GLU A N 1
ATOM 720 C CA . GLU A 1 97 ? -12.400 -7.433 -12.876 1.00 98.06 97 GLU A CA 1
ATOM 721 C C . GLU A 1 97 ? -13.780 -6.801 -12.714 1.00 98.06 97 GLU A C 1
ATOM 723 O O . GLU A 1 97 ? -14.725 -7.509 -12.391 1.00 98.06 97 GLU A O 1
ATOM 728 N N . GLY A 1 98 ? -13.884 -5.490 -12.928 1.00 97.69 98 GLY A N 1
ATOM 729 C CA . GLY A 1 98 ? -15.094 -4.716 -12.658 1.00 97.69 98 GLY A CA 1
ATOM 730 C C . GLY A 1 98 ? -14.838 -3.600 -11.652 1.00 97.69 98 GLY A C 1
ATOM 731 O O . GLY A 1 98 ? -13.749 -3.013 -11.621 1.00 97.69 98 GLY A O 1
ATOM 732 N N . GLU A 1 99 ? -15.856 -3.289 -10.855 1.00 98.56 99 GLU A N 1
ATOM 733 C CA . GLU A 1 99 ? -15.775 -2.330 -9.755 1.00 98.56 99 GLU A CA 1
ATOM 734 C C . GLU A 1 99 ? -15.308 -3.037 -8.480 1.00 98.56 99 GLU A C 1
ATOM 736 O O . GLU A 1 99 ? -15.946 -3.967 -7.996 1.00 98.56 99 GLU A O 1
ATOM 741 N N . VAL A 1 100 ? -14.183 -2.597 -7.923 1.00 98.69 100 VAL A N 1
ATOM 742 C CA . VAL A 1 100 ? -13.596 -3.160 -6.704 1.00 98.69 100 VAL A CA 1
ATOM 743 C C . VAL A 1 100 ? -13.671 -2.120 -5.600 1.00 98.69 100 VAL A C 1
ATOM 745 O O . VAL A 1 100 ? -13.206 -0.992 -5.774 1.00 98.69 100 VAL A O 1
ATOM 748 N N . GLN A 1 101 ? -14.210 -2.500 -4.448 1.00 98.81 101 GLN A N 1
ATOM 749 C CA . GLN A 1 101 ? -14.195 -1.668 -3.252 1.00 98.81 101 GLN A CA 1
ATOM 750 C C . GLN A 1 101 ? -13.443 -2.376 -2.126 1.00 98.81 101 GLN A C 1
ATOM 752 O O . GLN A 1 101 ? -13.689 -3.544 -1.847 1.00 98.81 101 GLN A O 1
ATOM 757 N N . ILE A 1 102 ? -12.528 -1.650 -1.489 1.00 98.81 102 ILE A N 1
ATOM 758 C CA . ILE A 1 102 ? -11.791 -2.081 -0.300 1.00 98.81 102 ILE A CA 1
ATOM 759 C C . ILE A 1 102 ? -12.324 -1.290 0.884 1.00 98.81 102 ILE A C 1
ATOM 761 O O . ILE A 1 102 ? -12.411 -0.062 0.792 1.00 98.81 102 ILE A O 1
ATOM 765 N N . VAL A 1 103 ? -12.657 -1.973 1.976 1.00 98.88 103 VAL A N 1
ATOM 766 C CA . VAL A 1 103 ? -13.148 -1.347 3.208 1.00 98.88 103 VAL A CA 1
ATOM 767 C C . VAL A 1 103 ? -12.370 -1.899 4.393 1.00 98.88 103 VAL A C 1
ATOM 769 O O . VAL A 1 103 ? -12.396 -3.097 4.638 1.00 98.88 103 VAL A O 1
ATOM 772 N N . MET A 1 104 ? -11.703 -1.027 5.143 1.00 98.75 104 MET A N 1
ATOM 773 C CA . MET A 1 104 ? -11.002 -1.375 6.379 1.00 98.75 104 MET A CA 1
ATOM 774 C C . MET A 1 104 ? -11.555 -0.515 7.513 1.00 98.75 104 MET A C 1
ATOM 776 O O . MET A 1 104 ? -11.561 0.713 7.411 1.00 98.75 104 MET A O 1
ATOM 780 N N . ARG A 1 105 ? -12.050 -1.165 8.567 1.00 98.38 105 ARG A N 1
ATOM 781 C CA . ARG A 1 105 ? -12.643 -0.521 9.758 1.00 98.38 105 ARG A CA 1
ATOM 782 C C . ARG A 1 105 ? -12.148 -1.115 11.071 1.00 98.38 105 ARG A C 1
ATOM 784 O O . ARG A 1 105 ? -12.339 -0.506 12.117 1.00 98.38 105 ARG A O 1
ATOM 791 N N . ASP A 1 106 ? -11.579 -2.312 11.010 1.00 97.88 106 ASP A N 1
ATOM 792 C CA . ASP A 1 106 ? -11.042 -3.023 12.156 1.00 97.88 106 ASP A CA 1
ATOM 793 C C . ASP A 1 106 ? -9.530 -2.823 12.171 1.00 97.88 106 ASP A C 1
ATOM 795 O O . ASP A 1 106 ? -8.837 -3.277 11.256 1.00 97.88 106 ASP A O 1
ATOM 799 N N . PHE A 1 107 ? -9.043 -2.093 13.172 1.00 98.50 107 PHE A N 1
ATOM 800 C CA . PHE A 1 107 ? -7.626 -1.809 13.352 1.00 98.50 107 PHE A CA 1
ATOM 801 C C . PHE A 1 107 ? -7.122 -2.519 14.599 1.00 98.50 107 PHE A C 1
ATOM 803 O O . PHE A 1 107 ? -7.707 -2.399 15.674 1.00 98.50 107 PHE A O 1
ATOM 810 N N . THR A 1 108 ? -6.040 -3.278 14.451 1.00 97.69 108 THR A N 1
ATOM 811 C CA . THR A 1 108 ? -5.458 -4.069 15.535 1.00 97.69 108 THR A CA 1
ATOM 812 C C . THR A 1 108 ? -3.940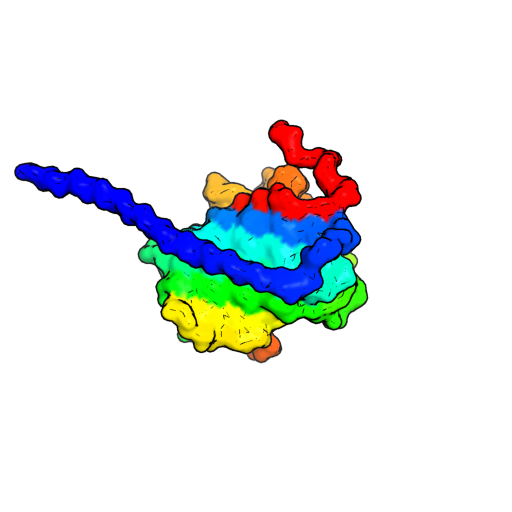 -4.142 15.411 1.00 97.69 108 THR A C 1
ATOM 814 O O . THR A 1 108 ? -3.372 -4.071 14.321 1.00 97.69 108 THR A O 1
ATOM 817 N N . ALA A 1 109 ? -3.260 -4.274 16.550 1.00 96.75 109 ALA A N 1
ATOM 818 C CA . ALA A 1 109 ? -1.809 -4.390 16.621 1.00 96.75 109 ALA A CA 1
ATOM 819 C C . ALA A 1 109 ? -1.353 -5.823 16.915 1.00 96.75 109 ALA A C 1
ATOM 821 O O . ALA A 1 109 ? -1.760 -6.433 17.903 1.00 96.75 109 ALA A O 1
ATOM 822 N N . GLU A 1 110 ? -0.390 -6.302 16.128 1.00 95.94 110 GLU A N 1
ATOM 823 C CA . GLU A 1 110 ? 0.333 -7.558 16.379 1.00 95.94 110 GLU A CA 1
ATOM 824 C C . GLU A 1 110 ? 1.757 -7.334 16.906 1.00 95.94 110 GLU A C 1
ATOM 826 O O . GLU A 1 110 ? 2.421 -8.259 17.378 1.00 95.94 110 GLU A O 1
ATOM 831 N N . ALA A 1 111 ? 2.247 -6.094 16.839 1.00 96.56 111 ALA A N 1
ATOM 832 C CA . ALA A 1 111 ? 3.577 -5.718 17.291 1.00 96.56 111 ALA A CA 1
ATOM 833 C C . ALA A 1 111 ? 3.564 -4.362 18.016 1.00 96.56 111 ALA A C 1
ATOM 835 O O . ALA A 1 111 ? 2.749 -3.500 17.689 1.00 96.56 111 ALA A O 1
ATOM 836 N N . PRO A 1 112 ? 4.505 -4.112 18.951 1.00 96.88 112 PRO A N 1
ATOM 837 C CA . PRO A 1 112 ? 4.514 -2.878 19.741 1.00 96.88 112 PRO A CA 1
ATOM 838 C C . PRO A 1 112 ? 4.568 -1.574 18.932 1.00 96.88 112 PRO A C 1
ATOM 840 O O . PRO A 1 112 ? 4.040 -0.567 19.386 1.00 96.88 112 PRO A O 1
ATOM 843 N N . PHE A 1 113 ? 5.191 -1.573 17.748 1.00 96.62 113 PHE A N 1
ATOM 844 C CA . PHE A 1 113 ? 5.311 -0.370 16.911 1.00 96.62 113 PHE A CA 1
ATOM 845 C C . PHE A 1 113 ? 4.006 0.017 16.192 1.00 96.62 113 PHE A C 1
ATOM 847 O O . PHE A 1 113 ? 3.958 1.071 15.570 1.00 96.62 113 PHE A O 1
ATOM 854 N N . MET A 1 114 ? 2.971 -0.829 16.255 1.00 97.94 114 MET A N 1
ATOM 855 C CA . MET A 1 114 ? 1.674 -0.591 15.611 1.00 97.94 114 MET A CA 1
ATOM 856 C C . MET A 1 114 ? 0.714 0.247 16.476 1.00 97.94 114 MET A C 1
ATOM 858 O O . MET A 1 114 ? -0.384 0.547 16.032 1.00 97.94 114 MET A O 1
ATOM 862 N N . GLU A 1 115 ? 1.107 0.595 17.708 1.00 95.12 115 GLU A N 1
ATOM 863 C CA . GLU A 1 115 ? 0.396 1.510 18.628 1.00 95.12 115 GLU A CA 1
ATOM 864 C C . GLU A 1 115 ? -1.079 1.196 18.951 1.00 95.12 115 GLU A C 1
ATOM 866 O O . GLU A 1 115 ? -1.763 2.041 19.504 1.00 95.12 115 GLU A O 1
ATOM 871 N N . GLY A 1 116 ? -1.536 -0.039 18.730 1.00 92.94 116 GLY A N 1
ATOM 872 C CA . GLY A 1 116 ? -2.935 -0.447 18.948 1.00 92.94 116 GLY A CA 1
ATOM 873 C C . GLY A 1 116 ? -3.660 -0.813 17.654 1.00 92.94 116 GLY A C 1
ATOM 874 O O . GLY A 1 116 ? -4.588 -1.617 17.675 1.00 92.94 116 GLY A O 1
ATOM 875 N N . GLY A 1 117 ? -3.125 -0.367 16.520 1.00 97.50 117 GLY A N 1
ATOM 876 C CA . GLY A 1 117 ? -3.628 -0.653 15.184 1.00 97.50 117 GLY A CA 1
ATOM 877 C C . GLY A 1 117 ? -3.366 0.497 14.222 1.00 97.50 117 GLY A C 1
ATOM 878 O O . GLY A 1 117 ? -3.270 0.258 13.022 1.00 97.50 117 GLY A O 1
ATOM 879 N N . ILE A 1 118 ? -3.192 1.722 14.726 1.00 98.44 118 ILE A N 1
ATOM 880 C CA . ILE A 1 118 ? -2.857 2.911 13.944 1.00 98.44 118 ILE A CA 1
ATOM 881 C C . ILE A 1 118 ? -1.674 3.638 14.590 1.00 98.44 118 ILE A C 1
ATOM 883 O O . ILE A 1 118 ? -1.763 4.132 15.707 1.00 98.44 118 ILE A O 1
ATOM 887 N N . ALA A 1 119 ? -0.576 3.773 13.847 1.00 97.69 119 ALA A N 1
ATOM 888 C CA . ALA A 1 119 ? 0.629 4.461 14.303 1.00 97.69 119 ALA A CA 1
ATOM 889 C C . ALA A 1 119 ? 0.931 5.700 13.452 1.00 97.69 119 ALA A C 1
ATOM 891 O O . ALA A 1 119 ? 0.733 5.713 12.233 1.00 97.69 119 ALA A O 1
ATOM 892 N N . GLU A 1 120 ? 1.467 6.735 14.094 1.00 96.81 120 GLU A N 1
ATOM 893 C CA . GLU A 1 120 ? 1.858 7.994 13.456 1.00 96.81 120 GLU A CA 1
ATOM 894 C C . GLU A 1 120 ? 3.383 8.162 13.455 1.00 96.81 120 GLU A C 1
ATOM 896 O O . GLU A 1 120 ? 4.060 7.779 14.406 1.00 96.81 120 GLU A O 1
ATOM 901 N N . PHE A 1 121 ? 3.924 8.804 12.416 1.00 95.69 121 PHE A N 1
ATOM 902 C CA . PHE A 1 121 ? 5.321 9.271 12.354 1.00 95.69 121 PHE A CA 1
ATOM 903 C C . PHE A 1 121 ? 6.386 8.212 12.681 1.00 95.69 121 PHE A C 1
ATOM 905 O O . PHE A 1 121 ? 7.296 8.451 13.482 1.00 95.69 121 PHE A O 1
ATOM 912 N N . LEU A 1 122 ? 6.316 7.054 12.026 1.00 96.44 122 LEU A N 1
ATOM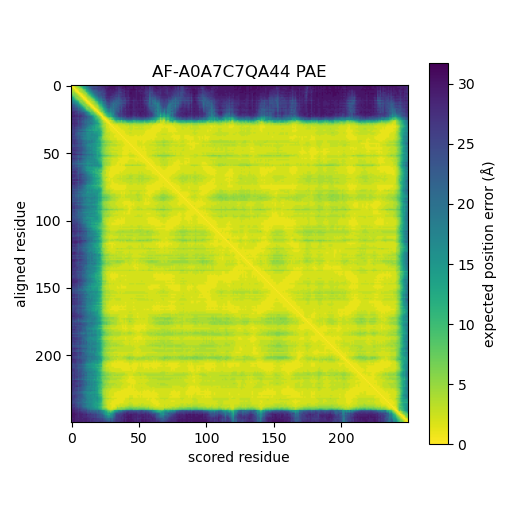 913 C CA . LEU A 1 122 ? 7.234 5.942 12.262 1.00 96.44 122 LEU A CA 1
ATOM 914 C C . LEU A 1 122 ? 8.119 5.622 11.055 1.00 96.44 122 LEU A C 1
ATOM 916 O O . LEU A 1 122 ? 7.750 5.809 9.897 1.00 96.44 122 LEU A O 1
ATOM 920 N N . TRP A 1 123 ? 9.301 5.081 11.344 1.00 97.69 123 TRP A N 1
ATOM 921 C CA . TRP A 1 123 ? 10.183 4.495 10.340 1.00 97.69 123 TRP A CA 1
ATOM 922 C C . TRP A 1 123 ? 9.909 2.998 10.213 1.00 97.69 123 TRP A C 1
ATOM 924 O O . TRP A 1 123 ? 10.173 2.239 11.145 1.00 97.69 123 TRP A O 1
ATOM 934 N N . ILE A 1 124 ? 9.473 2.557 9.036 1.00 97.69 124 ILE A N 1
ATOM 935 C CA . ILE A 1 124 ? 9.087 1.167 8.772 1.00 97.69 124 ILE A CA 1
ATOM 936 C C . ILE A 1 124 ? 9.863 0.564 7.590 1.00 97.69 124 ILE A C 1
ATOM 938 O O . ILE A 1 124 ? 10.470 1.278 6.785 1.00 97.69 124 ILE A O 1
ATOM 942 N N . HIS A 1 125 ? 9.848 -0.767 7.513 1.00 97.81 125 HIS A N 1
ATOM 943 C CA . HIS A 1 125 ? 10.456 -1.593 6.477 1.00 97.81 125 HIS A CA 1
ATOM 944 C C . HIS A 1 125 ? 11.981 -1.428 6.382 1.00 97.81 125 HIS A C 1
ATOM 946 O O . HIS A 1 125 ? 12.648 -1.021 7.335 1.00 97.81 125 HIS A O 1
ATOM 952 N N . GLY A 1 126 ? 12.572 -1.827 5.252 1.00 96.88 126 GLY A N 1
ATOM 953 C CA . GLY A 1 126 ? 14.015 -1.794 5.045 1.00 96.88 126 GLY A CA 1
ATOM 954 C C . GLY A 1 126 ? 14.806 -2.402 6.208 1.00 96.88 126 GLY A C 1
ATOM 955 O O . GLY A 1 126 ? 14.721 -3.589 6.496 1.00 96.88 126 GLY A O 1
ATOM 956 N N . ASP A 1 127 ? 15.619 -1.577 6.852 1.00 95.56 127 ASP A N 1
ATOM 957 C CA . ASP A 1 127 ? 16.521 -1.916 7.952 1.00 95.56 127 ASP A CA 1
ATOM 958 C C . ASP A 1 127 ? 16.092 -1.269 9.285 1.00 95.56 127 ASP A C 1
ATOM 960 O O . ASP A 1 127 ? 16.932 -0.972 10.132 1.00 95.56 127 ASP A O 1
ATOM 964 N N . THR A 1 128 ? 14.800 -0.983 9.483 1.00 97.06 128 THR A N 1
ATOM 965 C CA . THR A 1 128 ? 14.293 -0.390 10.741 1.00 97.06 128 THR A CA 1
ATOM 966 C C . THR A 1 128 ? 14.015 -1.430 11.826 1.00 97.06 128 THR A C 1
ATOM 968 O O . THR A 1 128 ? 13.921 -1.086 13.001 1.00 97.06 128 THR A O 1
ATOM 971 N N . GLY A 1 129 ? 13.875 -2.702 11.440 1.00 95.62 129 GLY A N 1
ATOM 972 C CA . GLY A 1 129 ? 13.407 -3.769 12.328 1.00 95.62 129 GLY A CA 1
ATOM 973 C C . GLY A 1 129 ? 11.895 -3.742 12.585 1.00 95.62 129 GLY A C 1
ATOM 974 O O . GLY A 1 129 ? 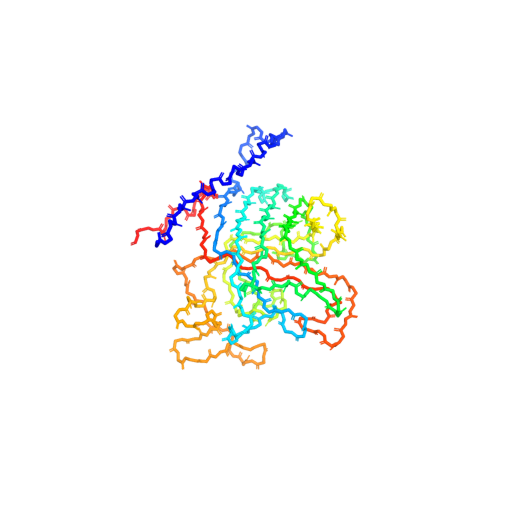11.415 -4.527 13.398 1.00 95.62 129 GLY A O 1
ATOM 975 N N . GLN A 1 130 ? 11.149 -2.867 11.902 1.00 96.69 130 GLN A N 1
ATOM 976 C CA . GLN A 1 130 ? 9.693 -2.757 11.989 1.00 96.69 130 GLN A CA 1
ATOM 977 C C . GLN A 1 130 ? 9.073 -3.172 10.653 1.00 96.69 130 GLN A C 1
ATOM 979 O O . GLN A 1 130 ? 9.339 -2.555 9.623 1.00 96.69 130 GLN A O 1
ATOM 984 N N . GLY A 1 131 ? 8.261 -4.229 10.665 1.00 93.56 131 GLY A N 1
ATOM 985 C CA . GLY A 1 131 ? 7.717 -4.833 9.448 1.00 93.56 131 GLY A CA 1
ATOM 986 C C . GLY A 1 131 ? 8.764 -5.576 8.604 1.00 93.56 131 GLY A C 1
ATOM 987 O O . GLY A 1 131 ? 9.974 -5.488 8.821 1.00 93.56 131 GLY A O 1
ATOM 988 N N . ALA A 1 132 ? 8.295 -6.346 7.622 1.00 93.06 132 ALA A N 1
ATOM 989 C CA . ALA A 1 132 ? 9.177 -7.064 6.705 1.00 93.06 132 ALA A CA 1
ATOM 990 C C . ALA A 1 132 ? 9.908 -6.087 5.756 1.00 93.06 132 ALA A C 1
ATOM 992 O O . ALA A 1 132 ? 9.325 -5.078 5.360 1.00 93.06 132 ALA A O 1
ATOM 993 N N . PRO A 1 133 ? 11.138 -6.382 5.295 1.00 94.75 133 PRO A N 1
ATOM 994 C CA . PRO A 1 133 ? 11.912 -5.511 4.399 1.00 94.75 133 PRO A CA 1
ATOM 995 C C . PRO A 1 133 ? 11.437 -5.571 2.933 1.00 94.75 133 PRO A C 1
ATOM 997 O O . PRO A 1 133 ? 12.231 -5.444 1.999 1.00 94.75 133 PRO A O 1
ATOM 1000 N N . VAL A 1 134 ? 10.143 -5.807 2.711 1.00 96.00 134 VAL A N 1
ATOM 1001 C CA . VAL A 1 134 ? 9.523 -5.905 1.381 1.00 96.00 134 VAL A CA 1
ATOM 1002 C C . VAL A 1 134 ? 9.372 -4.539 0.706 1.00 96.00 134 VAL A C 1
ATOM 1004 O O . VAL A 1 134 ? 9.214 -4.469 -0.503 1.00 96.00 134 VAL A O 1
ATOM 1007 N N . MET A 1 135 ? 9.517 -3.451 1.453 1.00 97.38 135 MET A N 1
ATOM 1008 C CA . MET A 1 135 ? 9.687 -2.089 0.944 1.00 97.38 135 MET A CA 1
ATOM 1009 C C . MET A 1 135 ? 11.017 -1.518 1.459 1.00 97.38 135 MET A C 1
ATOM 1011 O O . MET A 1 135 ? 11.573 -2.058 2.427 1.00 97.38 135 MET A O 1
ATOM 1015 N N . PRO A 1 136 ? 11.574 -0.466 0.827 1.00 97.75 136 PRO A N 1
ATOM 1016 C CA . PRO A 1 136 ? 12.733 0.241 1.373 1.00 97.75 136 PRO A CA 1
ATOM 1017 C C . PRO A 1 136 ? 12.450 0.804 2.767 1.00 97.75 136 PRO A C 1
ATOM 1019 O O . PRO A 1 136 ? 11.312 0.806 3.220 1.00 97.75 136 PRO A O 1
ATOM 1022 N N . ARG A 1 137 ? 13.479 1.311 3.457 1.00 97.88 137 ARG A N 1
ATOM 1023 C CA . ARG A 1 137 ? 13.238 2.109 4.666 1.00 97.88 137 ARG A CA 1
ATOM 1024 C C . ARG A 1 137 ? 12.395 3.319 4.258 1.00 97.88 137 ARG A C 1
ATOM 1026 O O . ARG A 1 137 ? 12.849 4.109 3.430 1.00 97.88 137 ARG A O 1
ATOM 1033 N N . GLN A 1 138 ? 11.213 3.455 4.848 1.00 96.19 138 GLN A N 1
ATOM 1034 C CA . GLN A 1 138 ? 10.279 4.542 4.569 1.00 96.19 138 GLN A CA 1
ATOM 1035 C C . GLN A 1 138 ? 9.865 5.226 5.865 1.00 96.19 138 GLN A C 1
ATOM 1037 O O . GLN A 1 138 ? 9.711 4.576 6.902 1.00 96.19 138 GLN A O 1
ATOM 1042 N N . PHE A 1 139 ? 9.665 6.538 5.789 1.00 97.81 139 PHE A N 1
ATOM 1043 C CA . PHE A 1 139 ? 8.937 7.258 6.819 1.00 97.81 139 PHE A CA 1
ATOM 1044 C C . PHE A 1 139 ? 7.442 7.208 6.493 1.00 97.81 139 PHE A C 1
ATOM 1046 O O . PHE A 1 139 ? 7.015 7.645 5.420 1.00 97.81 139 PHE A O 1
ATOM 1053 N N . ALA A 1 140 ? 6.663 6.643 7.410 1.00 97.75 140 ALA A N 1
ATOM 1054 C CA . ALA A 1 140 ? 5.213 6.640 7.367 1.00 97.75 140 ALA A CA 1
ATOM 1055 C C . ALA A 1 140 ? 4.696 7.775 8.253 1.00 97.75 140 ALA A C 1
ATOM 1057 O O . ALA A 1 140 ? 4.926 7.794 9.463 1.00 97.75 140 ALA A O 1
ATOM 1058 N N . PHE A 1 141 ? 3.984 8.723 7.647 1.00 97.56 141 PHE A N 1
ATOM 1059 C CA . PHE A 1 141 ? 3.275 9.765 8.386 1.00 97.56 141 PHE A CA 1
ATOM 1060 C C . PHE A 1 141 ? 2.130 9.157 9.196 1.00 97.56 141 PHE A C 1
ATOM 1062 O O . PHE A 1 141 ? 1.882 9.575 10.324 1.00 97.56 141 PHE A O 1
ATOM 1069 N N . LEU A 1 142 ? 1.479 8.149 8.616 1.00 98.31 142 LEU A N 1
ATOM 1070 C CA . LEU A 1 142 ? 0.407 7.377 9.219 1.00 98.31 142 LEU A CA 1
ATOM 1071 C C . LEU A 1 142 ? 0.429 5.963 8.640 1.00 98.31 142 LEU A C 1
ATOM 1073 O O . LEU A 1 142 ? 0.550 5.796 7.425 1.00 98.31 142 LEU A O 1
ATOM 1077 N N . ALA A 1 143 ? 0.274 4.955 9.483 1.00 98.56 143 ALA A N 1
ATOM 1078 C CA . ALA A 1 143 ? 0.102 3.574 9.063 1.00 98.56 143 ALA A CA 1
ATOM 1079 C C . ALA A 1 143 ? -0.969 2.899 9.912 1.00 98.56 143 ALA A C 1
ATOM 1081 O O . ALA A 1 143 ? -1.141 3.249 11.077 1.00 98.56 143 ALA A O 1
ATOM 1082 N N . GLY A 1 144 ? -1.663 1.924 9.334 1.00 98.62 144 GLY A N 1
ATOM 1083 C CA . GLY A 1 144 ? -2.593 1.095 10.083 1.00 98.62 144 GLY A CA 1
ATOM 1084 C C . GLY A 1 144 ? -2.539 -0.368 9.682 1.00 98.62 144 GLY A C 1
ATOM 1085 O O . GLY A 1 144 ? -2.164 -0.703 8.554 1.00 98.62 144 GLY A O 1
ATOM 1086 N N . TRP A 1 145 ? -2.907 -1.220 10.630 1.00 98.81 145 TRP A N 1
ATOM 1087 C CA . TRP A 1 145 ? -2.954 -2.678 10.546 1.00 98.81 145 TRP A CA 1
ATOM 1088 C C . TRP A 1 145 ? -4.284 -3.169 11.092 1.00 98.81 145 TRP A C 1
ATOM 1090 O O . TRP A 1 145 ? -4.887 -2.505 11.930 1.00 98.81 145 TRP A O 1
ATOM 1100 N N . GLY A 1 146 ? -4.746 -4.317 10.613 1.00 98.50 146 GLY A N 1
ATOM 1101 C CA . GLY A 1 146 ? -5.984 -4.937 11.066 1.00 98.50 146 GLY A CA 1
ATOM 1102 C C . GLY A 1 146 ? -6.592 -5.783 9.963 1.00 98.50 146 GLY A C 1
ATOM 1103 O O . GLY A 1 146 ? -5.853 -6.447 9.240 1.00 98.50 146 GLY A O 1
ATOM 1104 N N . THR A 1 147 ? -7.912 -5.745 9.803 1.00 98.69 147 THR A N 1
ATOM 1105 C CA . THR A 1 147 ? -8.602 -6.548 8.786 1.00 98.69 147 THR A CA 1
ATOM 1106 C C . THR A 1 147 ? -9.421 -5.697 7.823 1.00 98.69 147 THR A C 1
ATOM 1108 O O . THR A 1 147 ? -9.946 -4.635 8.174 1.00 98.69 147 THR A O 1
ATOM 1111 N N . LEU A 1 148 ? -9.504 -6.147 6.571 1.00 98.56 148 LEU A N 1
ATOM 1112 C CA . LEU A 1 148 ? -10.247 -5.466 5.520 1.00 98.56 148 LEU A CA 1
ATOM 1113 C C . LEU A 1 148 ? -11.056 -6.424 4.648 1.00 98.56 148 LEU A C 1
ATOM 1115 O O . LEU A 1 148 ? -10.705 -7.588 4.452 1.00 98.56 148 LEU A O 1
ATOM 1119 N N . ASP A 1 149 ? -12.110 -5.870 4.064 1.00 98.81 149 ASP A N 1
ATOM 1120 C CA . ASP A 1 149 ? -13.012 -6.551 3.150 1.00 98.81 149 ASP A CA 1
ATOM 1121 C C . ASP A 1 149 ? -12.804 -6.070 1.715 1.00 98.81 149 ASP A C 1
ATOM 1123 O O . ASP A 1 149 ? -12.493 -4.900 1.457 1.00 98.81 149 ASP A O 1
ATOM 1127 N N . ILE A 1 150 ? -13.043 -6.973 0.765 1.00 98.81 150 ILE A N 1
ATOM 1128 C CA . ILE A 1 150 ? -13.041 -6.692 -0.669 1.00 98.81 150 ILE A CA 1
ATOM 1129 C C . ILE A 1 150 ? -14.415 -7.019 -1.242 1.00 98.81 150 ILE A C 1
ATOM 1131 O O . ILE A 1 150 ? -14.872 -8.164 -1.190 1.00 98.81 150 ILE A O 1
ATOM 1135 N N . TYR A 1 151 ? -15.030 -6.023 -1.868 1.00 98.88 151 TYR A N 1
ATOM 1136 C CA . TYR A 1 151 ? -16.272 -6.141 -2.618 1.00 98.88 151 TYR A CA 1
ATOM 1137 C C . TYR A 1 151 ? -15.970 -6.066 -4.116 1.00 98.88 151 TYR A C 1
ATOM 1139 O O . TYR A 1 151 ? -15.148 -5.253 -4.545 1.00 98.88 151 TYR A O 1
ATOM 1147 N N . LEU A 1 152 ? -16.646 -6.897 -4.906 1.00 98.62 152 LEU A N 1
ATOM 1148 C CA . LEU A 1 152 ? -16.592 -6.898 -6.366 1.00 98.62 152 LEU A CA 1
ATOM 1149 C C . LEU A 1 152 ? -18.004 -6.672 -6.906 1.00 98.62 152 LEU A C 1
ATOM 1151 O O . LEU A 1 152 ? -18.916 -7.414 -6.558 1.00 98.62 152 LEU A O 1
ATOM 1155 N N . ASP A 1 153 ? -18.183 -5.627 -7.710 1.00 98.31 153 ASP A N 1
ATOM 1156 C CA . ASP A 1 153 ? -19.471 -5.213 -8.281 1.00 98.31 153 ASP A CA 1
ATOM 1157 C C . ASP A 1 153 ? -20.592 -5.090 -7.224 1.00 98.31 153 ASP A C 1
ATOM 1159 O O . ASP A 1 153 ? -21.761 -5.391 -7.464 1.00 98.31 153 ASP A O 1
ATOM 1163 N N . GLY A 1 154 ? -20.220 -4.634 -6.022 1.00 98.06 154 GLY A N 1
ATOM 1164 C CA . GLY A 1 154 ? -21.119 -4.449 -4.878 1.00 98.06 154 GLY A CA 1
ATOM 1165 C C . GLY A 1 154 ? -21.352 -5.697 -4.018 1.00 98.06 154 GLY A C 1
ATOM 1166 O O . GLY A 1 154 ? -22.000 -5.591 -2.977 1.00 98.06 154 GLY A O 1
ATOM 1167 N N . GLU A 1 155 ? -20.809 -6.855 -4.394 1.00 98.50 155 GLU A N 1
ATOM 1168 C CA . GLU A 1 155 ? -20.927 -8.101 -3.633 1.00 98.50 155 GLU A CA 1
ATOM 1169 C C . GLU A 1 155 ? -19.664 -8.371 -2.809 1.00 98.50 155 GLU A C 1
ATOM 1171 O O . GLU A 1 155 ? -18.546 -8.278 -3.317 1.00 98.50 155 GLU A O 1
ATOM 1176 N N . LEU A 1 156 ? -19.826 -8.729 -1.529 1.00 98.56 156 LEU A N 1
ATOM 1177 C CA . LEU A 1 156 ? -18.706 -9.122 -0.670 1.00 98.56 156 LEU A CA 1
ATOM 1178 C C . LEU A 1 156 ? -18.032 -10.368 -1.253 1.00 98.56 156 LEU A C 1
ATOM 1180 O O . LEU A 1 156 ? -18.653 -11.426 -1.373 1.00 98.56 156 LEU A O 1
ATOM 1184 N N . ARG A 1 157 ? -16.754 -10.240 -1.611 1.00 98.38 157 ARG A N 1
ATOM 1185 C CA . ARG A 1 157 ? -15.990 -11.299 -2.274 1.00 98.38 157 ARG A CA 1
ATOM 1186 C C . ARG A 1 157 ? -14.957 -11.944 -1.359 1.00 98.38 157 ARG A C 1
ATOM 1188 O O . ARG A 1 157 ? -14.756 -13.158 -1.466 1.00 98.38 157 ARG A O 1
ATOM 1195 N N . TYR A 1 158 ? -14.323 -11.139 -0.509 1.00 98.38 158 TYR A N 1
ATOM 1196 C CA . TYR A 1 158 ? -13.379 -11.559 0.525 1.00 98.38 158 TYR A CA 1
ATOM 1197 C C . TYR A 1 158 ? -13.650 -10.764 1.795 1.00 98.38 158 TYR A C 1
ATOM 1199 O O . TYR A 1 158 ? -13.780 -9.545 1.732 1.00 98.38 158 TYR A O 1
ATOM 1207 N N . GLU A 1 159 ? -13.728 -11.464 2.917 1.00 98.25 159 GLU A N 1
ATOM 1208 C CA . GLU A 1 159 ? -13.996 -10.897 4.237 1.00 98.25 159 GLU A CA 1
ATOM 1209 C C . GLU A 1 159 ? -12.763 -11.092 5.118 1.00 98.25 159 GLU A C 1
ATOM 1211 O O . GLU A 1 159 ? -12.153 -12.165 5.080 1.00 98.25 159 GLU A O 1
ATOM 1216 N N . GLY A 1 160 ? -12.408 -10.069 5.895 1.00 98.19 160 GLY A N 1
ATOM 1217 C CA . GLY A 1 160 ? -11.403 -10.176 6.952 1.00 98.19 160 GLY A CA 1
ATOM 1218 C C . GLY A 1 160 ? -10.002 -10.588 6.482 1.00 98.19 160 GLY A C 1
ATOM 1219 O O . GLY A 1 160 ? -9.337 -11.366 7.163 1.00 98.19 160 GLY A O 1
ATOM 1220 N N . LEU A 1 161 ? -9.553 -10.107 5.318 1.00 98.69 161 LEU A N 1
ATOM 1221 C CA . LEU A 1 161 ? -8.151 -10.257 4.913 1.00 98.69 161 LEU A CA 1
ATOM 1222 C C . LEU A 1 161 ? -7.261 -9.385 5.797 1.00 98.69 161 LEU A C 1
ATOM 1224 O O . LEU A 1 161 ? -7.671 -8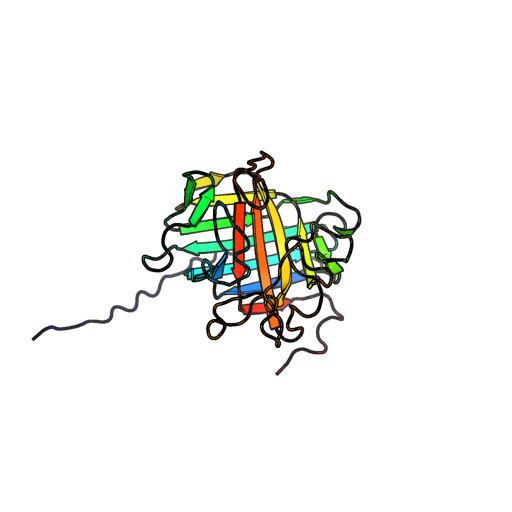.289 6.182 1.00 98.69 161 LEU A O 1
ATOM 1228 N N . ASP A 1 162 ? -6.029 -9.823 6.045 1.00 98.56 162 ASP A N 1
ATOM 1229 C CA . ASP A 1 162 ? -5.043 -9.010 6.751 1.00 98.56 162 ASP A CA 1
ATOM 1230 C C . ASP A 1 162 ? -4.789 -7.736 5.941 1.00 98.56 162 ASP A C 1
ATOM 1232 O O . ASP A 1 162 ? -4.417 -7.779 4.762 1.00 98.56 162 ASP A O 1
ATOM 1236 N N . GLY A 1 163 ? -5.043 -6.599 6.575 1.00 98.50 163 GLY A N 1
ATOM 1237 C CA . GLY A 1 163 ? -5.014 -5.281 5.976 1.00 98.50 163 GLY A CA 1
ATOM 1238 C C . GLY A 1 163 ? -3.855 -4.455 6.505 1.00 98.50 163 GLY A C 1
ATOM 1239 O O . GLY A 1 163 ? -3.598 -4.406 7.708 1.00 98.50 163 GLY A O 1
ATOM 1240 N N . HIS A 1 164 ? -3.184 -3.748 5.601 1.00 98.56 164 HIS A N 1
ATOM 1241 C CA . HIS A 1 164 ? -2.179 -2.761 5.958 1.00 98.56 164 HIS A CA 1
ATOM 1242 C C . HIS A 1 164 ? -2.273 -1.548 5.038 1.00 98.56 164 HIS A C 1
ATOM 1244 O O . HIS A 1 164 ? -2.169 -1.681 3.820 1.00 98.56 164 HIS A O 1
ATOM 1250 N N . PHE A 1 165 ? -2.435 -0.354 5.602 1.00 98.81 165 PHE A N 1
ATOM 1251 C CA . PHE A 1 165 ? -2.308 0.885 4.840 1.00 98.81 165 PHE A CA 1
ATOM 1252 C C . PHE A 1 165 ? -1.132 1.712 5.349 1.00 98.81 165 PHE A C 1
ATOM 1254 O O . PHE A 1 165 ? -0.794 1.669 6.532 1.00 98.81 165 PHE A O 1
ATOM 1261 N N . MET A 1 166 ? -0.530 2.500 4.460 1.00 98.56 166 MET A N 1
ATOM 1262 C CA . MET A 1 166 ? 0.508 3.458 4.833 1.00 98.56 166 MET A CA 1
ATOM 1263 C C . MET A 1 166 ? 0.411 4.718 3.988 1.00 98.56 166 MET A C 1
ATOM 1265 O O . MET A 1 166 ? 0.463 4.642 2.763 1.00 98.56 166 MET A O 1
ATOM 1269 N N . TYR A 1 167 ? 0.333 5.875 4.635 1.00 98.62 167 TYR A N 1
ATOM 1270 C CA . TYR A 1 167 ? 0.645 7.155 4.018 1.00 98.62 167 TYR A CA 1
ATOM 1271 C C . TYR A 1 167 ? 2.119 7.479 4.283 1.00 98.62 167 TYR A C 1
ATOM 1273 O O . TYR A 1 167 ? 2.512 7.738 5.424 1.00 98.62 167 TYR A O 1
ATOM 1281 N N . THR A 1 168 ? 2.943 7.431 3.238 1.00 98.31 168 THR A N 1
ATOM 1282 C CA . THR A 1 168 ? 4.408 7.500 3.339 1.00 98.31 168 THR A CA 1
ATOM 1283 C C . THR A 1 168 ? 4.991 8.607 2.480 1.00 98.31 168 THR A C 1
ATOM 1285 O O . THR A 1 168 ? 4.317 9.171 1.619 1.00 98.31 168 THR A O 1
ATOM 1288 N N . GLU A 1 169 ? 6.288 8.863 2.663 1.00 97.44 169 GLU A N 1
ATOM 1289 C CA . GLU A 1 169 ? 7.105 9.447 1.597 1.00 97.44 169 GLU A CA 1
ATOM 1290 C C . GLU A 1 169 ? 6.971 8.629 0.301 1.00 97.44 169 GLU A C 1
ATOM 1292 O O . GLU A 1 169 ? 6.834 7.401 0.337 1.00 97.44 169 GLU A O 1
ATOM 1297 N N . GLN A 1 170 ? 7.083 9.294 -0.846 1.00 97.06 170 GLN A N 1
ATOM 1298 C CA . GLN A 1 170 ? 6.996 8.655 -2.158 1.00 97.06 170 GLN A CA 1
ATOM 1299 C C . GLN A 1 170 ? 8.180 7.705 -2.398 1.00 97.06 170 GLN A C 1
ATOM 1301 O O . GLN A 1 170 ? 9.308 8.157 -2.574 1.00 97.06 170 GLN A O 1
ATOM 1306 N N . ALA A 1 171 ? 7.951 6.397 -2.485 1.00 96.25 171 ALA A N 1
ATOM 1307 C CA . ALA A 1 171 ? 8.931 5.412 -2.941 1.00 96.25 171 ALA A CA 1
AT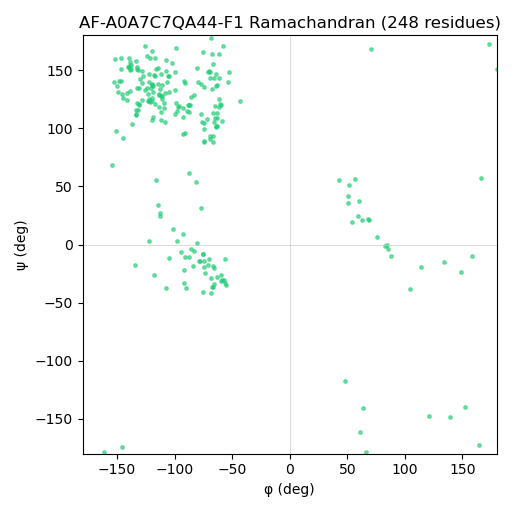OM 1308 C C . ALA A 1 171 ? 8.878 5.178 -4.453 1.00 96.25 171 ALA A C 1
ATOM 1310 O O . ALA A 1 171 ? 9.929 4.991 -5.074 1.00 96.25 171 ALA A O 1
ATOM 1311 N N . ARG A 1 172 ? 7.690 5.187 -5.069 1.00 96.50 172 ARG A N 1
ATOM 1312 C CA . ARG A 1 172 ? 7.576 4.969 -6.520 1.00 96.50 172 ARG A CA 1
ATOM 1313 C C . ARG A 1 172 ? 7.814 6.253 -7.292 1.00 96.50 172 ARG A C 1
ATOM 1315 O O . ARG A 1 172 ? 7.198 7.283 -7.036 1.00 96.50 172 ARG A O 1
ATOM 1322 N N . ARG A 1 173 ? 8.713 6.192 -8.275 1.00 94.50 173 ARG A N 1
ATOM 1323 C CA . ARG A 1 173 ? 8.928 7.300 -9.210 1.00 94.50 173 ARG A CA 1
ATOM 1324 C C . ARG A 1 173 ? 7.697 7.491 -10.109 1.00 94.50 173 ARG A C 1
ATOM 1326 O O . ARG A 1 173 ? 6.834 6.627 -10.197 1.00 94.50 173 ARG A O 1
ATOM 1333 N N . GLY A 1 174 ? 7.596 8.638 -10.775 1.00 92.25 174 GLY A N 1
ATOM 1334 C CA . GLY A 1 174 ? 6.463 8.939 -11.656 1.00 92.25 174 GLY A CA 1
ATOM 1335 C C . GLY A 1 174 ? 6.405 8.072 -12.930 1.00 92.25 174 GLY A C 1
ATOM 1336 O O . GLY A 1 174 ? 7.320 7.284 -13.195 1.00 92.25 174 GLY A O 1
ATOM 1337 N N . PRO A 1 175 ? 5.368 8.259 -13.770 1.00 92.69 175 PRO A N 1
ATOM 1338 C CA . PRO A 1 175 ? 5.180 7.506 -15.015 1.00 92.69 175 PRO A CA 1
ATOM 1339 C C . PRO A 1 175 ? 6.370 7.594 -15.978 1.00 92.69 175 PRO A C 1
ATOM 1341 O O . PRO A 1 175 ? 6.672 6.623 -16.664 1.00 92.69 175 PRO A O 1
ATOM 1344 N N . GLU A 1 176 ? 7.083 8.724 -16.009 1.00 92.31 176 GLU A N 1
ATOM 1345 C CA . GLU A 1 176 ? 8.269 8.909 -16.863 1.00 92.31 176 GLU A CA 1
ATOM 1346 C C . GLU A 1 176 ? 9.415 7.949 -16.512 1.00 92.31 176 GLU A C 1
ATOM 1348 O O . GLU A 1 176 ? 10.200 7.571 -17.378 1.00 92.31 176 GLU A O 1
ATOM 1353 N N . ALA A 1 177 ? 9.483 7.521 -15.250 1.00 92.00 177 ALA A N 1
ATOM 1354 C CA . ALA A 1 177 ? 10.437 6.540 -14.743 1.00 92.00 177 ALA A CA 1
ATOM 1355 C C . ALA A 1 177 ? 9.808 5.142 -14.583 1.00 92.00 177 ALA A C 1
ATOM 1357 O O . ALA A 1 177 ? 10.374 4.278 -13.915 1.00 92.00 177 ALA A O 1
ATOM 1358 N N . GLY A 1 178 ? 8.620 4.924 -15.159 1.00 94.56 178 GLY A N 1
ATOM 1359 C CA . GLY A 1 178 ? 7.942 3.630 -15.176 1.00 94.56 178 GLY A CA 1
ATOM 1360 C C . GLY A 1 178 ? 7.436 3.141 -13.820 1.00 94.56 178 GLY A C 1
ATOM 1361 O O . GLY A 1 178 ? 7.236 1.947 -13.671 1.00 94.56 178 GLY A O 1
ATOM 1362 N N . TYR A 1 179 ? 7.238 4.015 -12.827 1.00 96.88 179 TYR A N 1
ATOM 1363 C CA . TYR A 1 179 ? 6.801 3.619 -11.475 1.00 96.88 179 TYR A CA 1
ATOM 1364 C C . TYR A 1 179 ? 7.767 2.716 -10.693 1.00 96.88 179 TYR A C 1
ATOM 1366 O O . TYR A 1 179 ? 7.376 2.053 -9.723 1.00 96.88 179 TYR A O 1
ATOM 1374 N N . ALA A 1 180 ? 9.044 2.714 -11.081 1.00 97.75 180 ALA A N 1
ATOM 1375 C CA . ALA A 1 180 ? 10.084 1.985 -10.373 1.00 97.75 180 ALA A CA 1
ATOM 1376 C C . ALA A 1 180 ? 10.298 2.530 -8.951 1.00 97.75 180 ALA A C 1
ATOM 1378 O O . ALA A 1 180 ? 10.222 3.738 -8.706 1.00 97.75 180 ALA A O 1
ATOM 1379 N N . VAL A 1 181 ? 10.644 1.640 -8.023 1.00 98.25 181 VAL A N 1
ATOM 1380 C CA . VAL A 1 181 ? 11.229 2.005 -6.728 1.00 98.25 181 VAL A CA 1
ATOM 1381 C C . VAL A 1 181 ? 12.739 2.012 -6.914 1.00 98.25 181 VAL A C 1
ATOM 1383 O O . VAL A 1 181 ? 13.385 0.963 -6.874 1.00 98.25 181 VAL A O 1
ATOM 1386 N N . ALA A 1 182 ? 13.307 3.186 -7.176 1.00 97.50 182 ALA A N 1
ATOM 1387 C CA . ALA A 1 182 ? 14.706 3.313 -7.560 1.00 97.50 182 ALA A CA 1
ATOM 1388 C C . ALA A 1 182 ? 15.382 4.533 -6.930 1.00 97.50 182 ALA A C 1
ATOM 1390 O O . ALA A 1 182 ? 14.746 5.545 -6.640 1.00 97.50 182 ALA A O 1
ATOM 1391 N N . ARG A 1 183 ? 16.697 4.422 -6.748 1.00 96.19 183 ARG A N 1
ATOM 1392 C CA . ARG A 1 183 ? 17.582 5.547 -6.431 1.00 96.19 183 ARG A CA 1
ATOM 1393 C C . ARG A 1 183 ? 17.825 6.409 -7.665 1.00 96.19 183 ARG A C 1
ATOM 1395 O O . ARG A 1 183 ? 17.640 5.969 -8.797 1.00 96.19 183 ARG A O 1
ATOM 1402 N N . ASP A 1 184 ? 18.365 7.599 -7.434 1.00 92.38 184 ASP A N 1
ATOM 1403 C CA . ASP A 1 184 ? 18.755 8.529 -8.502 1.00 92.38 184 ASP A CA 1
ATOM 1404 C C . ASP A 1 184 ? 19.912 7.998 -9.366 1.00 92.38 184 ASP A C 1
ATOM 1406 O O . ASP A 1 184 ? 20.085 8.422 -10.505 1.00 92.38 184 ASP A O 1
ATOM 1410 N N . ASP A 1 185 ? 20.687 7.037 -8.850 1.00 94.31 185 ASP A N 1
ATOM 1411 C CA . ASP A 1 185 ? 21.725 6.325 -9.606 1.00 94.31 185 ASP A CA 1
ATOM 1412 C C . ASP A 1 185 ? 21.177 5.184 -10.489 1.00 94.31 185 ASP A C 1
ATOM 1414 O O . ASP A 1 185 ? 21.951 4.497 -11.157 1.00 94.31 185 ASP A O 1
ATOM 1418 N N . GLY A 1 186 ? 19.855 4.975 -10.504 1.00 94.31 186 GLY A N 1
ATOM 1419 C CA . GLY A 1 186 ? 19.183 3.927 -11.272 1.00 94.31 186 GLY A CA 1
ATOM 1420 C C . GLY A 1 186 ? 19.127 2.562 -10.581 1.00 94.31 186 GLY A C 1
ATOM 1421 O O . GLY A 1 186 ? 18.555 1.624 -11.137 1.00 94.31 186 GLY A O 1
ATOM 1422 N N . THR A 1 187 ? 19.675 2.417 -9.370 1.00 97.50 187 THR A N 1
ATOM 1423 C CA . THR A 1 187 ? 19.550 1.174 -8.597 1.00 97.50 187 THR A CA 1
ATOM 1424 C C . THR A 1 187 ? 18.089 0.936 -8.233 1.00 97.50 187 THR A C 1
ATOM 1426 O O . THR A 1 187 ? 17.503 1.727 -7.494 1.00 97.50 187 THR A O 1
ATOM 1429 N N . VAL A 1 188 ? 17.519 -0.178 -8.693 1.00 97.94 188 VAL A N 1
ATOM 1430 C CA . VAL A 1 188 ? 16.173 -0.637 -8.315 1.00 97.94 188 VAL A CA 1
ATOM 1431 C C . VAL A 1 188 ? 16.217 -1.319 -6.949 1.00 97.94 188 VAL A C 1
ATOM 1433 O O . VAL A 1 188 ? 17.160 -2.049 -6.634 1.00 97.94 188 VAL A O 1
ATOM 1436 N N . TYR A 1 189 ? 15.203 -1.074 -6.121 1.00 98.38 189 TYR A N 1
ATOM 1437 C CA . TYR A 1 189 ? 15.103 -1.680 -4.801 1.00 98.38 189 TYR A CA 1
ATOM 1438 C C . TYR A 1 189 ? 15.026 -3.208 -4.877 1.00 98.38 189 TYR A C 1
ATOM 1440 O O . TYR A 1 189 ? 14.385 -3.787 -5.750 1.00 98.38 189 TYR A O 1
ATOM 1448 N N . SER A 1 190 ? 15.656 -3.865 -3.905 1.00 97.00 190 SER A N 1
ATOM 1449 C CA . SER A 1 190 ? 15.451 -5.282 -3.638 1.00 97.00 190 SER A CA 1
ATOM 1450 C C . SER A 1 190 ? 15.578 -5.553 -2.134 1.00 97.00 190 SER A C 1
ATOM 1452 O O . SER A 1 190 ? 16.508 -5.044 -1.485 1.00 97.00 190 SER A O 1
ATOM 1454 N N . PRO A 1 191 ? 14.729 -6.430 -1.567 1.00 96.25 191 PRO A N 1
ATOM 1455 C CA . PRO A 1 191 ? 14.885 -6.954 -0.211 1.00 96.25 191 PRO A CA 1
ATOM 1456 C C . PRO A 1 191 ? 16.234 -7.643 0.041 1.00 96.25 191 PRO A C 1
ATOM 1458 O O . PRO A 1 191 ? 16.621 -7.798 1.196 1.00 96.25 191 PRO A O 1
ATOM 1461 N N . MET A 1 192 ? 17.021 -7.942 -0.998 1.00 96.06 192 MET A N 1
ATOM 1462 C CA . MET A 1 192 ? 18.372 -8.505 -0.874 1.00 96.06 192 MET A CA 1
ATOM 1463 C C . MET A 1 192 ? 19.503 -7.465 -0.804 1.00 96.06 192 MET A C 1
ATOM 1465 O O . MET A 1 192 ? 20.637 -7.824 -0.499 1.00 96.06 192 MET A O 1
ATOM 1469 N N . LEU A 1 193 ? 19.236 -6.179 -1.065 1.00 96.81 193 LEU A N 1
ATOM 1470 C CA . LEU A 1 193 ? 20.275 -5.141 -0.990 1.00 96.81 193 LEU A CA 1
ATOM 1471 C C . LEU A 1 193 ? 20.804 -4.943 0.443 1.00 96.81 193 LEU A C 1
ATOM 1473 O O . LEU A 1 193 ? 20.014 -4.954 1.379 1.00 96.81 193 LEU A O 1
ATOM 1477 N N . PRO A 1 194 ? 22.099 -4.678 0.659 1.00 95.38 194 PRO A N 1
ATOM 1478 C CA . PRO A 1 194 ? 22.595 -4.367 2.000 1.00 95.38 194 PRO A CA 1
ATOM 1479 C C . PRO A 1 194 ? 22.087 -3.007 2.510 1.00 95.38 194 PRO A C 1
ATOM 1481 O O . PRO A 1 194 ? 21.691 -2.888 3.663 1.00 95.38 194 PRO A O 1
ATOM 1484 N N . ASP A 1 195 ? 22.064 -1.989 1.645 1.00 96.69 195 ASP A N 1
ATOM 1485 C CA . ASP A 1 195 ? 21.556 -0.650 1.963 1.00 96.69 195 ASP A CA 1
ATOM 1486 C C . ASP A 1 195 ? 20.099 -0.518 1.500 1.00 96.69 195 ASP A C 1
ATOM 1488 O O . ASP A 1 195 ? 19.820 -0.622 0.301 1.00 96.69 195 ASP A O 1
ATOM 1492 N N . LYS A 1 196 ? 19.190 -0.265 2.450 1.00 97.06 196 LYS A N 1
ATOM 1493 C CA . LYS A 1 196 ? 17.737 -0.125 2.243 1.00 97.06 196 LYS A CA 1
ATOM 1494 C C . LYS A 1 196 ? 17.255 1.318 2.132 1.00 97.06 196 LYS A C 1
ATOM 1496 O O . LYS A 1 196 ? 16.054 1.555 2.034 1.00 97.06 196 LYS A O 1
ATOM 1501 N N . THR A 1 197 ? 18.173 2.275 2.166 1.00 96.06 197 THR A N 1
ATOM 1502 C CA . THR A 1 197 ? 17.866 3.705 2.244 1.00 96.06 197 THR A CA 1
ATOM 1503 C C . THR A 1 197 ? 17.944 4.390 0.876 1.00 96.06 197 THR A C 1
ATOM 1505 O O . THR A 1 197 ? 18.472 3.823 -0.093 1.00 96.06 197 THR A O 1
ATOM 1508 N N . ARG A 1 198 ? 17.454 5.640 0.822 1.00 95.56 198 ARG A N 1
ATOM 1509 C CA . ARG A 1 198 ? 17.517 6.559 -0.336 1.00 95.56 198 ARG A CA 1
ATOM 1510 C C . ARG A 1 198 ? 16.668 6.147 -1.543 1.00 95.56 198 ARG A C 1
ATOM 1512 O O . ARG A 1 198 ? 16.932 6.581 -2.657 1.00 95.56 198 ARG A O 1
ATOM 1519 N N . PHE A 1 199 ? 15.653 5.319 -1.319 1.00 97.88 199 PHE A N 1
ATOM 1520 C CA . PHE A 1 199 ? 14.668 4.954 -2.342 1.00 97.88 199 PHE A CA 1
ATOM 1521 C C . PHE A 1 199 ? 13.408 5.829 -2.299 1.00 97.88 199 PHE A C 1
ATOM 1523 O O . PHE A 1 199 ? 12.574 5.714 -3.189 1.00 97.88 199 PHE A O 1
ATOM 1530 N N . THR A 1 200 ? 13.267 6.708 -1.303 1.00 96.56 200 THR A N 1
ATOM 1531 C CA . THR A 1 200 ? 12.122 7.618 -1.166 1.00 96.56 200 THR A CA 1
ATOM 1532 C C . THR A 1 200 ? 12.449 9.044 -1.609 1.00 96.56 200 THR A C 1
ATOM 1534 O O . THR A 1 200 ? 13.611 9.454 -1.627 1.00 96.56 200 THR A O 1
ATOM 1537 N N . VAL A 1 201 ? 11.417 9.799 -1.990 1.00 94.75 201 VAL A N 1
ATOM 1538 C CA . VAL A 1 201 ? 11.424 11.255 -2.171 1.00 94.75 201 VAL A CA 1
ATOM 1539 C C . VAL A 1 201 ? 10.616 11.867 -1.022 1.00 94.75 201 VAL A C 1
ATOM 1541 O O . VAL A 1 201 ? 9.388 11.816 -1.064 1.00 94.75 201 VAL A O 1
ATOM 1544 N N . PRO A 1 202 ? 11.262 12.485 -0.017 1.00 91.81 202 PRO A N 1
ATOM 1545 C CA . PRO A 1 202 ? 10.562 13.020 1.156 1.00 91.81 202 PRO A CA 1
ATOM 1546 C C . PRO A 1 202 ? 9.512 14.097 0.859 1.00 91.81 202 PRO A C 1
ATOM 1548 O O . PRO A 1 202 ? 8.574 14.284 1.624 1.00 91.81 202 PRO A O 1
ATOM 1551 N N . ALA A 1 203 ? 9.671 14.827 -0.249 1.00 89.88 203 ALA A N 1
ATOM 1552 C CA . ALA A 1 203 ? 8.738 15.877 -0.657 1.00 89.88 203 ALA A CA 1
ATOM 1553 C C . ALA A 1 203 ? 7.455 15.340 -1.321 1.00 89.88 203 ALA A C 1
ATOM 1555 O O . ALA A 1 203 ? 6.502 16.096 -1.493 1.00 89.88 203 ALA A O 1
ATOM 1556 N N . GLY A 1 204 ? 7.439 14.065 -1.726 1.00 92.12 204 GLY A N 1
ATOM 1557 C CA . GLY A 1 204 ? 6.267 13.403 -2.295 1.00 92.12 204 GLY A CA 1
ATOM 1558 C C . GLY A 1 204 ? 5.563 12.546 -1.250 1.00 92.12 204 GLY A C 1
ATOM 1559 O O . GLY A 1 204 ? 6.216 11.990 -0.370 1.00 92.12 204 GLY A O 1
ATOM 1560 N N . GLY A 1 205 ? 4.243 12.414 -1.368 1.00 95.50 205 GLY A N 1
ATOM 1561 C CA . GLY A 1 205 ? 3.434 11.544 -0.518 1.00 95.50 205 GLY A CA 1
ATOM 1562 C C . GLY A 1 205 ? 2.664 10.522 -1.347 1.00 95.50 205 GLY A C 1
ATOM 1563 O O . GLY A 1 205 ? 2.138 10.869 -2.400 1.00 95.50 205 GLY A O 1
ATOM 1564 N N . GLU A 1 206 ? 2.576 9.284 -0.871 1.00 98.00 206 GLU A N 1
ATOM 1565 C CA . GLU A 1 206 ? 1.784 8.228 -1.511 1.00 98.00 206 GLU A CA 1
ATOM 1566 C C . GLU A 1 206 ? 1.023 7.397 -0.475 1.00 98.00 206 GLU A C 1
ATOM 1568 O O . GLU A 1 206 ? 1.448 7.281 0.675 1.00 98.00 206 GLU A O 1
ATOM 1573 N N . LEU A 1 207 ? -0.125 6.839 -0.872 1.00 98.75 207 LEU A N 1
ATOM 1574 C CA . LEU A 1 207 ? -0.926 5.958 -0.020 1.00 98.75 207 LEU A CA 1
ATOM 1575 C C . LEU A 1 207 ? -0.848 4.524 -0.541 1.00 98.75 207 LEU A C 1
ATOM 1577 O O . LEU A 1 207 ? -1.315 4.232 -1.641 1.00 98.75 207 LEU A O 1
ATOM 1581 N N . HIS A 1 208 ? -0.306 3.629 0.273 1.00 98.69 208 HIS A N 1
ATOM 1582 C CA . HIS A 1 208 ? -0.337 2.189 0.060 1.00 98.69 208 HIS A CA 1
ATOM 1583 C C . HIS A 1 208 ? -1.554 1.571 0.738 1.00 98.69 208 HIS A C 1
ATOM 1585 O O . HIS A 1 208 ? -1.890 1.944 1.862 1.00 98.69 208 HIS A O 1
ATOM 1591 N N . ILE A 1 209 ? -2.168 0.593 0.076 1.00 98.81 209 ILE A N 1
ATOM 1592 C CA . ILE A 1 209 ? -3.163 -0.305 0.667 1.00 98.81 209 ILE A CA 1
ATOM 1593 C C . ILE A 1 209 ? -2.790 -1.726 0.263 1.00 98.81 209 ILE A C 1
ATOM 1595 O O . ILE A 1 209 ? -2.701 -2.038 -0.926 1.00 98.81 209 ILE A O 1
ATOM 1599 N N . VAL A 1 210 ? -2.564 -2.577 1.250 1.00 98.69 210 VAL A N 1
ATOM 1600 C CA . VAL A 1 210 ? -2.214 -3.982 1.090 1.00 98.69 210 VAL A CA 1
ATOM 1601 C C . VAL A 1 210 ? -3.295 -4.830 1.743 1.00 98.69 210 VAL A C 1
ATOM 1603 O O . VAL A 1 210 ? -3.747 -4.515 2.841 1.00 98.69 210 VAL A O 1
ATOM 1606 N N . ALA A 1 211 ? -3.691 -5.898 1.057 1.00 98.69 211 ALA A N 1
ATOM 1607 C CA . ALA A 1 211 ? -4.556 -6.938 1.596 1.00 98.69 211 ALA A CA 1
ATOM 1608 C C . ALA A 1 211 ? -3.936 -8.302 1.306 1.00 98.69 211 ALA A C 1
ATOM 1610 O O . ALA A 1 211 ? -3.520 -8.540 0.169 1.00 98.69 211 ALA A O 1
ATOM 1611 N N . HIS A 1 212 ? -3.896 -9.209 2.275 1.00 98.62 212 HIS A N 1
ATOM 1612 C CA . HIS A 1 212 ? -3.419 -10.567 2.030 1.00 98.62 212 HIS A CA 1
ATOM 1613 C C . HIS A 1 212 ? -4.129 -11.620 2.877 1.00 98.62 212 HIS A C 1
ATOM 1615 O O . HIS A 1 212 ? -4.745 -11.330 3.895 1.00 98.62 212 HIS A O 1
ATOM 1621 N N . SER A 1 213 ? -4.053 -12.874 2.436 1.00 98.25 213 SER A N 1
ATOM 1622 C CA . SER A 1 213 ? -4.518 -14.017 3.227 1.00 98.25 213 SER A CA 1
ATOM 1623 C C . SER A 1 213 ? -3.478 -14.435 4.265 1.00 98.25 213 SER A C 1
ATOM 1625 O O . SER A 1 213 ? -2.282 -14.376 3.977 1.00 98.25 213 SER A O 1
ATOM 1627 N N . ALA A 1 214 ? -3.911 -15.024 5.377 1.00 96.12 214 ALA A N 1
ATOM 1628 C CA . ALA A 1 214 ? -3.014 -15.715 6.307 1.00 96.12 214 ALA A CA 1
ATOM 1629 C C . ALA A 1 214 ? -2.406 -17.007 5.713 1.00 96.12 214 ALA A C 1
ATOM 1631 O O . ALA A 1 214 ? -1.294 -17.401 6.068 1.00 96.12 214 ALA A O 1
ATOM 1632 N N . ASP A 1 215 ? -3.120 -17.665 4.791 1.00 97.38 215 ASP A N 1
ATOM 1633 C CA . ASP A 1 215 ? -2.653 -18.891 4.140 1.00 97.38 215 ASP A CA 1
ATOM 1634 C C . ASP A 1 215 ? -1.398 -18.642 3.305 1.00 97.38 215 ASP A C 1
ATOM 1636 O O . ASP A 1 215 ? -1.326 -17.673 2.542 1.00 97.38 215 ASP A O 1
ATOM 1640 N N . SER A 1 216 ? -0.427 -19.551 3.417 1.00 97.25 216 SER A N 1
ATOM 1641 C CA . SER A 1 216 ? 0.853 -19.426 2.727 1.00 97.25 216 SER A CA 1
ATOM 1642 C C . SER A 1 216 ? 0.855 -20.090 1.347 1.00 97.25 216 SER A C 1
ATOM 1644 O O . SER A 1 216 ? 0.354 -21.202 1.184 1.00 97.25 216 SER A O 1
ATOM 1646 N N . ASP A 1 217 ? 1.479 -19.432 0.369 1.00 98.12 217 ASP A N 1
ATOM 1647 C CA . ASP A 1 217 ? 1.792 -19.976 -0.955 1.00 98.12 217 ASP A CA 1
ATOM 1648 C C . ASP A 1 217 ? 3.256 -19.654 -1.323 1.00 98.12 217 ASP A C 1
ATOM 1650 O O . ASP A 1 217 ? 3.582 -18.487 -1.551 1.00 98.12 217 ASP A O 1
ATOM 1654 N N . PRO A 1 218 ? 4.160 -20.651 -1.396 1.00 97.50 218 PRO A N 1
ATOM 1655 C CA . PRO A 1 218 ? 5.574 -20.425 -1.700 1.00 97.50 218 PRO A CA 1
ATOM 1656 C C . PRO A 1 218 ? 5.845 -20.006 -3.154 1.00 97.50 218 PRO A C 1
ATOM 1658 O O . PRO A 1 218 ? 6.966 -19.602 -3.457 1.00 97.50 218 PRO A O 1
ATOM 1661 N N . GLU A 1 219 ? 4.866 -20.122 -4.058 1.00 97.88 219 GLU A N 1
ATOM 1662 C CA . GLU A 1 219 ? 4.973 -19.638 -5.442 1.00 97.88 219 GLU A CA 1
ATOM 1663 C C . GLU A 1 219 ? 4.663 -18.132 -5.562 1.00 97.88 219 GLU A C 1
ATOM 1665 O O . GLU A 1 219 ? 4.836 -17.557 -6.639 1.00 97.88 219 GLU A O 1
ATOM 1670 N N . ASN A 1 220 ? 4.235 -17.481 -4.473 1.00 98.00 220 ASN A N 1
ATOM 1671 C CA . ASN A 1 220 ? 3.940 -16.052 -4.427 1.00 98.00 220 ASN A CA 1
ATOM 1672 C C . ASN A 1 220 ? 5.004 -15.262 -3.640 1.00 98.00 220 ASN A C 1
ATOM 1674 O O . ASN A 1 220 ? 5.726 -15.807 -2.801 1.00 98.00 220 ASN A O 1
ATOM 1678 N N . PHE A 1 221 ? 5.094 -13.953 -3.892 1.00 96.94 221 PHE A N 1
ATOM 1679 C CA . PHE A 1 221 ? 5.950 -13.050 -3.122 1.00 96.94 221 PHE A CA 1
ATOM 1680 C C . PHE A 1 221 ? 5.212 -11.760 -2.731 1.00 96.94 221 PHE A C 1
ATOM 1682 O O . PHE A 1 221 ? 4.895 -10.956 -3.617 1.00 96.94 221 PHE A O 1
ATOM 1689 N N . PRO A 1 222 ? 4.994 -11.503 -1.428 1.00 96.81 222 PRO A N 1
ATOM 1690 C CA . PRO A 1 222 ? 5.251 -12.380 -0.275 1.00 96.81 222 PRO A CA 1
ATOM 1691 C C . PRO A 1 222 ? 4.436 -13.685 -0.324 1.00 96.81 222 PRO A C 1
ATOM 1693 O O . PRO A 1 222 ? 3.507 -13.779 -1.129 1.00 96.81 222 PRO A O 1
ATOM 1696 N N . PRO A 1 223 ? 4.799 -14.712 0.471 1.00 97.31 223 PRO A N 1
ATOM 1697 C CA . PRO A 1 223 ? 4.304 -16.071 0.280 1.00 97.31 223 PRO A CA 1
ATOM 1698 C C . PRO A 1 223 ? 2.913 -16.275 0.890 1.00 97.31 223 PRO A C 1
ATOM 1700 O O . PRO A 1 223 ? 2.722 -17.183 1.698 1.00 97.31 223 PRO A O 1
ATOM 1703 N N . ASN A 1 224 ? 1.954 -15.427 0.519 1.00 98.06 224 ASN A N 1
ATOM 1704 C CA . ASN A 1 224 ? 0.540 -15.505 0.874 1.00 98.06 224 ASN A CA 1
ATOM 1705 C C . ASN A 1 224 ? -0.264 -15.991 -0.341 1.00 98.06 224 ASN A C 1
ATOM 1707 O O . ASN A 1 224 ? 0.054 -15.639 -1.477 1.00 98.06 224 ASN A O 1
ATOM 1711 N N . SER A 1 225 ? -1.321 -16.773 -0.128 1.00 98.19 225 SER A N 1
ATOM 1712 C CA . SER A 1 225 ? -2.152 -17.308 -1.220 1.00 98.19 225 SER A CA 1
ATOM 1713 C C . SER A 1 225 ? -2.922 -16.223 -1.984 1.00 98.19 225 SER A C 1
ATOM 1715 O O . SER A 1 225 ? -3.092 -16.318 -3.203 1.00 98.19 225 SER A O 1
ATOM 1717 N N . LEU A 1 226 ? -3.337 -15.174 -1.267 1.00 98.56 226 LEU A N 1
ATOM 1718 C CA . LEU A 1 226 ? -3.918 -13.955 -1.806 1.00 98.56 226 LEU A CA 1
ATOM 1719 C C . LEU A 1 226 ? -3.046 -12.764 -1.417 1.00 98.56 226 LEU A C 1
ATOM 1721 O O . LEU A 1 226 ? -2.628 -12.656 -0.264 1.00 98.56 226 LEU A O 1
ATOM 1725 N N . TRP A 1 227 ? -2.818 -11.859 -2.362 1.00 98.62 227 TRP A N 1
ATOM 1726 C CA . TRP A 1 227 ? -2.148 -10.589 -2.144 1.00 98.62 227 TRP A CA 1
ATOM 1727 C C . TRP A 1 227 ? -2.678 -9.522 -3.107 1.00 98.62 227 TRP A C 1
ATOM 1729 O O . TRP A 1 227 ? -2.753 -9.717 -4.318 1.00 98.62 227 TRP A O 1
ATOM 1739 N N . LEU A 1 228 ? -3.010 -8.361 -2.561 1.00 98.69 228 LEU A N 1
ATOM 1740 C CA . LEU A 1 228 ? -3.374 -7.151 -3.281 1.00 98.69 228 LEU A CA 1
ATOM 1741 C C . LEU A 1 228 ? -2.477 -6.023 -2.785 1.00 98.69 228 LEU A C 1
ATOM 1743 O O . LEU A 1 228 ? -2.343 -5.832 -1.582 1.00 98.69 228 LEU A O 1
ATOM 1747 N N . HIS A 1 229 ? -1.897 -5.253 -3.702 1.00 98.69 229 HIS A N 1
ATOM 1748 C CA . HIS A 1 229 ? -1.131 -4.059 -3.363 1.00 98.69 229 HIS A CA 1
ATOM 1749 C C . HIS A 1 229 ? -1.543 -2.911 -4.275 1.00 98.69 229 HIS A C 1
ATOM 1751 O O . HIS A 1 229 ? -1.293 -2.916 -5.479 1.00 98.69 229 HIS A O 1
ATOM 1757 N N . LEU A 1 230 ? -2.181 -1.918 -3.677 1.00 98.75 230 LEU A N 1
ATOM 1758 C CA . LEU A 1 230 ? -2.588 -0.685 -4.321 1.00 98.75 230 LEU A CA 1
ATOM 1759 C C . LEU A 1 230 ? -1.678 0.446 -3.868 1.00 98.75 230 LEU A C 1
ATOM 1761 O O . LEU A 1 230 ? -1.271 0.506 -2.707 1.00 98.75 230 LEU A O 1
ATOM 1765 N N . ASN A 1 231 ? -1.402 1.366 -4.779 1.00 98.56 231 ASN A N 1
ATOM 1766 C CA . ASN A 1 231 ? -0.707 2.606 -4.479 1.00 98.56 231 ASN A CA 1
ATOM 1767 C C . ASN A 1 231 ? -1.467 3.769 -5.120 1.00 98.56 231 ASN A C 1
ATOM 1769 O O . ASN A 1 231 ? -1.896 3.672 -6.266 1.00 98.56 231 ASN A O 1
ATOM 1773 N N . PHE A 1 232 ? -1.659 4.851 -4.379 1.00 98.62 232 PHE A N 1
ATOM 1774 C CA . PHE A 1 232 ? -2.241 6.091 -4.876 1.00 98.62 232 PHE A CA 1
ATOM 1775 C C . PHE A 1 232 ? -1.150 7.153 -4.868 1.00 98.62 232 PHE A C 1
ATOM 1777 O O . PHE A 1 232 ? -0.653 7.521 -3.801 1.00 98.62 232 PHE A O 1
ATOM 1784 N N . ALA A 1 233 ? -0.776 7.614 -6.061 1.00 96.75 233 ALA A N 1
ATOM 1785 C CA . ALA A 1 233 ? 0.369 8.501 -6.252 1.00 96.75 233 ALA A CA 1
ATOM 1786 C C . ALA A 1 233 ? 0.111 9.948 -5.796 1.00 96.75 233 ALA A C 1
ATOM 1788 O O . ALA A 1 233 ? 1.058 10.691 -5.553 1.00 96.75 233 ALA A O 1
ATOM 1789 N N . ASP A 1 234 ? -1.160 10.337 -5.672 1.00 96.38 234 ASP A N 1
ATOM 1790 C CA . ASP A 1 234 ? -1.569 11.665 -5.227 1.00 96.38 234 ASP A CA 1
ATOM 1791 C C . ASP A 1 234 ? -2.345 11.541 -3.917 1.00 96.38 234 ASP A C 1
ATOM 1793 O O . ASP A 1 234 ? -3.412 10.918 -3.892 1.00 96.38 234 ASP A O 1
ATOM 1797 N N . VAL A 1 235 ? -1.861 12.187 -2.854 1.00 97.75 235 VAL A N 1
ATOM 1798 C CA . VAL A 1 235 ? -2.532 12.236 -1.547 1.00 97.75 235 VAL A CA 1
ATOM 1799 C C . VAL A 1 235 ? -2.781 13.684 -1.129 1.00 97.75 235 VAL A C 1
ATOM 1801 O O . VAL A 1 235 ? -1.880 14.517 -1.107 1.00 97.75 235 VAL A O 1
ATOM 1804 N N . PHE A 1 236 ? -4.022 13.974 -0.752 1.00 96.75 236 PHE A N 1
ATOM 1805 C CA . PHE A 1 236 ? -4.482 15.261 -0.251 1.00 96.75 236 PHE A CA 1
ATOM 1806 C C . PHE A 1 236 ? -4.839 15.126 1.226 1.00 96.75 236 PHE A C 1
ATOM 1808 O O . PHE A 1 236 ? -5.870 14.546 1.581 1.00 96.75 236 PHE A O 1
ATOM 1815 N N . VAL A 1 237 ? -3.994 15.689 2.086 1.00 95.69 237 VAL A N 1
ATOM 1816 C CA . VAL A 1 237 ? -4.238 15.767 3.528 1.00 95.69 237 VAL A CA 1
ATOM 1817 C C . VAL A 1 237 ? -5.252 16.881 3.792 1.00 95.69 237 VAL A C 1
ATOM 1819 O O . VAL A 1 237 ? -4.966 18.055 3.570 1.00 95.69 237 VAL A O 1
ATOM 1822 N N . GLN A 1 238 ? -6.454 16.521 4.237 1.00 94.06 238 GLN A N 1
ATOM 1823 C CA . GLN A 1 238 ? -7.499 17.479 4.614 1.00 94.06 238 GLN A CA 1
ATOM 1824 C C . GLN A 1 238 ? -7.439 17.829 6.104 1.00 94.06 238 GLN A C 1
ATOM 1826 O O . GLN A 1 238 ? -7.762 18.950 6.486 1.00 94.06 238 GLN A O 1
ATOM 1831 N N . GLN A 1 239 ? -7.030 16.864 6.927 1.00 92.69 239 GLN A N 1
ATOM 1832 C CA . GLN A 1 239 ? -6.845 17.002 8.366 1.00 92.69 239 GLN A CA 1
ATOM 1833 C C . GLN A 1 239 ? -5.709 16.080 8.812 1.00 92.69 239 GLN A C 1
ATOM 1835 O O . GLN A 1 239 ? -5.590 14.964 8.303 1.00 92.69 239 GLN A O 1
ATOM 1840 N N . ALA A 1 240 ? -4.887 16.572 9.733 1.00 90.81 240 ALA A N 1
ATOM 1841 C CA . ALA A 1 240 ? -3.824 15.841 10.410 1.00 90.81 240 ALA A CA 1
ATOM 1842 C C . ALA A 1 240 ? -3.606 16.460 11.811 1.00 90.81 240 ALA A C 1
ATOM 1844 O O . ALA A 1 240 ? -3.967 17.631 12.008 1.00 90.81 240 ALA A O 1
ATOM 1845 N N . PRO A 1 241 ? -2.999 15.730 12.765 1.00 86.31 241 PRO A N 1
ATOM 1846 C CA . PRO A 1 241 ? -2.754 16.200 14.126 1.00 86.31 241 PRO A CA 1
ATOM 1847 C C . PRO A 1 241 ? -1.999 17.535 14.165 1.00 86.31 241 PRO A C 1
ATOM 1849 O O . PRO A 1 241 ? -1.063 17.774 13.388 1.00 86.31 241 PRO A O 1
ATOM 1852 N N . VAL A 1 242 ? -2.394 18.419 15.088 1.00 64.81 242 VAL A N 1
ATOM 1853 C CA . VAL A 1 242 ? -1.824 19.770 15.229 1.00 64.81 242 VAL A CA 1
ATOM 1854 C C . VAL A 1 242 ? -0.335 19.669 15.588 1.00 64.81 242 VAL A C 1
ATOM 1856 O O . VAL A 1 242 ? 0.026 19.206 16.664 1.00 64.81 242 VAL A O 1
ATOM 1859 N N . GLY A 1 243 ? 0.531 20.107 14.670 1.00 57.59 243 GLY A N 1
ATOM 1860 C CA . GLY A 1 243 ? 1.994 19.965 14.756 1.00 57.59 243 GLY A CA 1
ATOM 1861 C C . GLY A 1 243 ? 2.645 19.470 13.458 1.00 57.59 243 GLY A C 1
ATOM 1862 O O . GLY A 1 243 ? 3.847 19.631 13.275 1.00 57.59 243 GLY A O 1
ATOM 1863 N N . THR A 1 244 ? 1.846 18.937 12.528 1.00 52.00 244 THR A N 1
ATOM 1864 C CA . THR A 1 244 ? 2.290 18.408 11.221 1.00 52.00 244 THR A CA 1
ATOM 1865 C C . THR A 1 244 ? 2.268 19.420 10.077 1.00 52.00 244 THR A C 1
ATOM 1867 O O . THR A 1 244 ? 2.984 19.265 9.089 1.00 52.00 244 THR A O 1
ATOM 1870 N N . VAL A 1 245 ? 1.474 20.489 10.197 1.00 41.31 245 VAL A N 1
ATOM 1871 C CA . VAL A 1 245 ? 1.302 21.503 9.143 1.00 41.31 245 VAL A CA 1
ATOM 1872 C C . VAL A 1 245 ? 2.375 22.583 9.265 1.00 41.31 245 VAL A C 1
ATOM 1874 O O . VAL A 1 245 ? 2.098 23.751 9.516 1.00 41.31 245 VAL A O 1
ATOM 1877 N N . SER A 1 246 ? 3.636 22.197 9.129 1.00 36.72 246 SER A N 1
ATOM 1878 C CA . SER A 1 246 ? 4.704 23.157 8.868 1.00 36.72 246 SER A CA 1
ATOM 1879 C C . SER A 1 246 ? 5.847 22.463 8.148 1.00 36.72 246 SER A C 1
ATOM 1881 O O . SER A 1 246 ? 6.899 22.292 8.743 1.00 36.72 246 SER A O 1
ATOM 1883 N N . THR A 1 247 ? 5.613 22.055 6.896 1.00 39.88 247 THR A N 1
ATOM 1884 C CA . THR A 1 247 ? 6.562 22.167 5.763 1.00 39.88 247 THR A CA 1
ATOM 1885 C C . THR A 1 247 ? 6.117 21.312 4.572 1.00 39.88 247 THR A C 1
ATOM 1887 O O . THR A 1 247 ? 6.887 20.479 4.121 1.00 39.88 247 THR A O 1
ATOM 1890 N N . ILE A 1 248 ? 4.912 21.489 4.020 1.00 41.34 248 ILE A N 1
ATOM 1891 C CA . ILE A 1 248 ? 4.679 21.108 2.613 1.00 41.34 248 ILE A CA 1
ATOM 1892 C C . ILE A 1 248 ? 3.697 22.107 1.986 1.00 41.34 248 ILE A C 1
ATOM 1894 O O . ILE A 1 248 ? 2.488 21.950 2.113 1.00 41.34 248 ILE A O 1
ATOM 1898 N N . ALA A 1 249 ? 4.233 23.168 1.375 1.00 27.42 249 ALA A N 1
ATOM 1899 C CA . ALA A 1 249 ? 3.668 23.878 0.218 1.00 27.42 249 ALA A CA 1
ATOM 1900 C C . ALA A 1 249 ? 4.587 25.052 -0.184 1.00 27.42 249 ALA A C 1
ATOM 1902 O O . ALA A 1 249 ? 5.110 25.724 0.712 1.00 27.42 249 ALA A O 1
ATOM 1903 N N . PRO A 1 250 ? 4.631 25.451 -1.467 1.00 35.91 250 PRO A N 1
ATOM 1904 C CA . PRO A 1 250 ? 4.557 24.683 -2.715 1.00 35.91 250 PRO A CA 1
ATOM 1905 C C . PRO A 1 250 ? 5.935 24.470 -3.372 1.00 35.91 250 PRO A C 1
ATOM 1907 O O . PRO A 1 250 ? 6.883 25.227 -3.061 1.00 35.91 250 PRO A O 1
#

Nearest PDB structures (foldseek):
  4p1x-assembly1_F  TM=1.694E-01  e=8.644E-01  Staphylococcus aureus subsp. aureus Mu50
  4p1x-assembly1_H  TM=1.638E-01  e=9.121E-01  Staphylococcus aureus subsp. aureus Mu50

Sequence (250 aa):
MKGLWYLAAAGLLAVGILTLVGFDEPSGRDWTLKAQNALIIGGYGDNFAYSGENVRPLIGTAVLRVDSAFDAGELVATLRTTPESGPIRIGKDVYLEGEVQIVMRDFTAEAPFMEGGIAEFLWIHGDTGQGAPVMPRQFAFLAGWGTLDIYLDGELRYEGLDGHFMYTEQARRGPEAGYAVARDDGTVYSPMLPDKTRFTVPAGGELHIVAHSADSDPENFPPNSLWLHLNFADVFVQQAPVGTVSTIAP